Protein AF-A0A9W8WTH0-F1 (afdb_monomer)

Nearest PDB structures (foldseek):
  6u9i-assembly1_B  TM=8.600E-01  e=2.850E-11  Penicillium brevicompactum
  6u9i-assembly1_A  TM=8.493E-01  e=1.899E-11  Penicillium brevicompactum
  5wqf-assembly2_B  TM=8.619E-01  e=4.110E-10  Aspergillus terreus NIH2624
  5x9j-assembly1_A  TM=8.364E-01  e=2.738E-10  Penicillium brasilianum
  5wqf-assembly3_F  TM=8.300E-01  e=3.453E-10  Aspergillus terreus NIH2624

pLDDT: mean 79.83, std 20.54, ran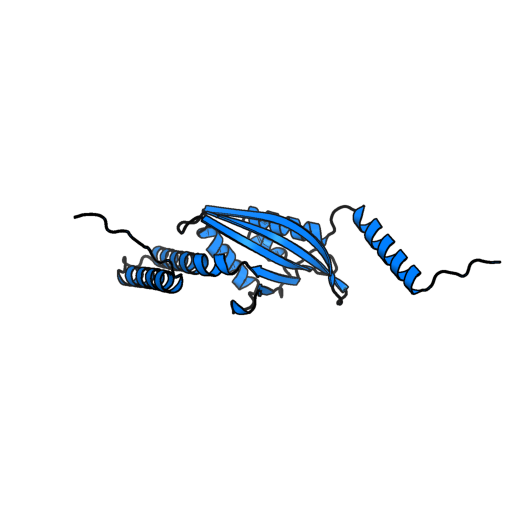ge [33.53, 98.38]

Solvent-accessible surface area (backbone atoms only — not comparable to full-atom values): 11818 Å² total; per-residue (Å²): 136,81,83,78,80,79,54,72,68,56,54,52,50,50,52,51,52,50,56,56,56,55,58,73,73,51,77,78,52,58,47,50,52,42,51,54,49,43,52,50,22,55,48,68,67,37,61,67,59,50,54,70,38,36,42,91,84,21,41,41,35,56,31,58,70,89,71,68,58,72,72,31,45,55,69,56,45,51,54,50,51,56,55,48,62,74,51,41,81,39,56,42,68,45,78,82,46,76,48,81,48,61,49,96,87,70,43,48,32,38,41,34,37,35,41,40,40,30,37,37,95,86,44,81,43,70,45,45,37,40,37,41,40,28,37,43,98,82,21,71,32,32,48,38,36,38,34,38,49,49,57,72,50,48,66,68,46,48,62,53,50,50,52,52,52,53,53,53,53,50,62,74,70,70,61,76,92,53,69,66,57,59,49,54,52,50,51,52,52,50,51,52,56,69,70,65,69,74,77,80,80,75,84,83,77,89,135

Secondary structure (DSSP, 8-state):
-PPPPPPHHHHHHHHHHHHHHHHTTS---HHHHHHHHHHHHHHTT-HHHHHHTEEEEEEEEEESGGG-PPPB-HHHHHHHHHHHHTT-SEEEEEEEEEEEEE-TTS-EEEEEEEEEEEEETTEEEEEEEEEEEEE-TTSSSEEEEEEEE-HHHHHHHHHHHHHHHHHHHHHHTT----HHHHHHHHHHHHHHHHHS-----------

Radius of gyration: 23.84 Å; Cα contacts (8 Å, |Δi|>4): 262; chains: 1; bounding box: 55×47×87 Å

Sequence (207 aa):
MFPEPPELSERLAATRRVAASVRAKSGPSKERRTADKLVAAYNAMDIDTIIAMRTPDCERVFLPSSLKYPPQSNDYFRQNLTAISQIFTSFKIVVDEVIEGFASDGYARIIMYVSAFGESPVGEYRNQYVWKIGFTDDGQLIREWSEFVDVGIAQEFYPKLKGEMVRRAAAKEGGPHDQSIEAQVKEAEEHVKATSGVKTSSRSSIS

Organism: NCBI:txid749621

Structure (mmCIF, N/CA/C/O backbone):
data_AF-A0A9W8WTH0-F1
#
_entry.id   AF-A0A9W8WTH0-F1
#
loop_
_atom_site.group_PDB
_atom_site.id
_atom_site.type_symbol
_atom_site.label_atom_id
_atom_site.label_alt_id
_atom_site.label_comp_id
_atom_site.label_asym_id
_atom_site.label_entity_id
_atom_site.label_seq_id
_atom_site.pdbx_PDB_ins_code
_atom_site.Cartn_x
_atom_site.Cartn_y
_atom_site.Cartn_z
_atom_site.occupancy
_atom_site.B_iso_or_equiv
_atom_site.auth_seq_id
_atom_site.auth_comp_id
_atom_site.auth_asym_id
_atom_site.auth_atom_id
_atom_site.pdbx_PDB_model_num
ATOM 1 N N . MET A 1 1 ? 19.807 22.319 -53.148 1.00 51.00 1 MET A N 1
ATOM 2 C CA . MET A 1 1 ? 19.792 22.758 -51.739 1.00 51.00 1 MET A CA 1
ATOM 3 C C . MET A 1 1 ? 19.246 21.589 -50.939 1.00 51.00 1 MET A C 1
ATOM 5 O O . MET A 1 1 ? 18.063 21.303 -51.052 1.00 51.00 1 MET A O 1
ATOM 9 N N . PHE A 1 2 ? 20.117 20.805 -50.302 1.00 43.72 2 PHE A N 1
ATOM 10 C CA . PHE A 1 2 ? 19.681 19.677 -49.474 1.00 43.72 2 PHE A CA 1
ATOM 11 C C . PHE A 1 2 ? 19.257 20.225 -48.107 1.00 43.72 2 PHE A C 1
ATOM 13 O O . PHE A 1 2 ? 19.971 21.084 -47.590 1.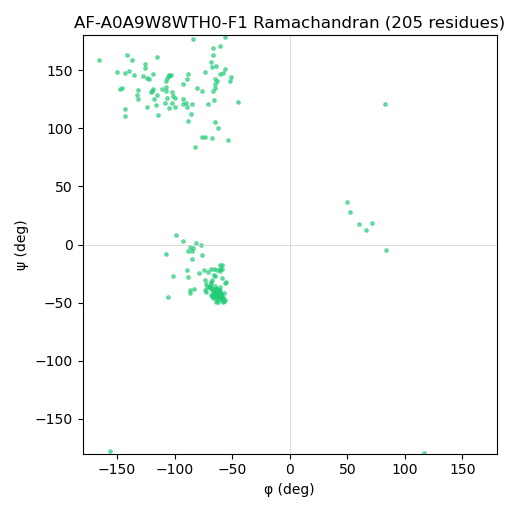00 43.72 2 PHE A O 1
ATOM 20 N N . PRO A 1 3 ? 18.113 19.802 -47.543 1.00 61.44 3 PRO A N 1
ATOM 21 C CA . PRO A 1 3 ? 17.727 20.233 -46.207 1.00 61.44 3 PRO A CA 1
ATOM 22 C C . PRO A 1 3 ? 18.740 19.697 -45.193 1.00 61.44 3 PRO A C 1
ATOM 24 O O . PRO A 1 3 ? 19.135 18.530 -45.267 1.00 61.44 3 PRO A O 1
ATOM 27 N N . GLU A 1 4 ? 19.174 20.554 -44.271 1.00 55.62 4 GLU A N 1
ATOM 28 C CA . GLU A 1 4 ? 20.041 20.124 -43.178 1.00 55.62 4 GLU A CA 1
ATOM 29 C C . GLU A 1 4 ? 19.315 19.102 -42.292 1.00 55.62 4 GLU A C 1
ATOM 31 O O . GLU A 1 4 ? 18.107 19.228 -42.056 1.00 55.62 4 GLU A O 1
ATOM 36 N N . PRO A 1 5 ? 20.017 18.058 -41.820 1.00 59.72 5 PRO A N 1
ATOM 37 C CA . PRO A 1 5 ? 19.421 17.091 -40.919 1.00 59.72 5 PRO A CA 1
ATOM 38 C C . PRO A 1 5 ? 19.055 17.766 -39.585 1.00 59.72 5 PRO A C 1
ATOM 40 O O . PRO A 1 5 ? 19.814 18.602 -39.100 1.00 59.72 5 PRO A O 1
ATOM 43 N N . PRO A 1 6 ? 17.923 17.385 -38.966 1.00 65.81 6 PRO A N 1
ATOM 44 C CA . PRO A 1 6 ? 17.482 17.977 -37.708 1.00 65.81 6 PRO A CA 1
ATOM 45 C C . PRO A 1 6 ? 18.508 17.757 -36.593 1.00 65.81 6 PRO A C 1
ATOM 47 O O . PRO A 1 6 ? 19.175 16.714 -36.537 1.00 65.81 6 PRO A O 1
ATOM 50 N N . GLU A 1 7 ? 18.595 18.735 -35.690 1.00 77.31 7 GLU A N 1
ATOM 51 C CA . GLU A 1 7 ? 19.513 18.711 -34.556 1.00 77.31 7 GLU A CA 1
ATOM 52 C C . GLU A 1 7 ? 19.308 17.463 -33.681 1.00 77.31 7 GLU A C 1
ATOM 54 O O . GLU A 1 7 ? 18.209 16.916 -33.537 1.00 77.31 7 GLU A O 1
ATOM 59 N N . LEU A 1 8 ? 20.387 17.016 -33.032 1.00 61.44 8 LEU A N 1
ATOM 60 C CA . LEU A 1 8 ? 20.378 15.841 -32.155 1.00 61.44 8 LEU A CA 1
ATOM 61 C C . LEU A 1 8 ? 19.323 15.955 -31.031 1.00 61.44 8 LEU A C 1
ATOM 63 O O . LEU A 1 8 ? 18.729 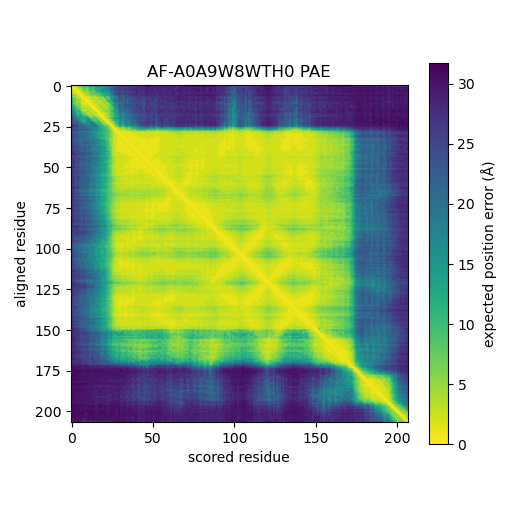14.953 -30.630 1.00 61.44 8 LEU A O 1
ATOM 67 N N . SER A 1 9 ? 19.068 17.180 -30.562 1.00 60.91 9 SER A N 1
ATOM 68 C CA . SER A 1 9 ? 18.065 17.537 -29.552 1.00 60.91 9 SER A CA 1
ATOM 69 C C . SER A 1 9 ? 16.637 17.211 -30.019 1.00 60.91 9 SER A C 1
ATOM 71 O O . SER A 1 9 ? 15.864 16.578 -29.293 1.00 60.91 9 SER A O 1
ATOM 73 N N . GLU A 1 10 ? 16.311 17.545 -31.266 1.00 68.75 10 GLU A N 1
ATOM 74 C CA . GLU A 1 10 ? 15.019 17.276 -31.893 1.00 68.75 10 GLU A CA 1
ATOM 75 C C . GLU A 1 10 ? 14.842 15.791 -32.205 1.00 68.75 10 GLU A C 1
ATOM 77 O O . GLU A 1 10 ? 13.760 15.238 -31.997 1.00 68.75 10 GLU A O 1
ATOM 82 N N . ARG A 1 11 ? 15.918 15.106 -32.615 1.00 62.84 11 ARG A N 1
ATOM 83 C CA . ARG A 1 11 ? 15.914 13.647 -32.821 1.00 62.84 11 ARG A CA 1
ATOM 84 C C . ARG A 1 11 ? 15.648 12.899 -31.517 1.00 62.84 11 ARG A C 1
ATOM 86 O O . ARG A 1 11 ? 14.833 11.975 -31.499 1.00 62.84 11 ARG A O 1
ATOM 93 N N . LEU A 1 12 ? 16.263 13.313 -30.409 1.00 57.66 12 LEU A N 1
ATOM 94 C CA . LEU A 1 12 ? 16.001 12.747 -29.081 1.00 57.66 12 LEU A CA 1
ATOM 95 C C . LEU A 1 12 ? 14.574 13.043 -28.597 1.00 57.66 12 LEU A C 1
ATOM 97 O O . LEU A 1 12 ? 13.907 12.148 -28.073 1.00 57.66 12 LEU A O 1
ATOM 101 N N . ALA A 1 13 ? 14.074 14.263 -28.807 1.00 58.75 13 ALA A N 1
ATOM 102 C CA . ALA A 1 13 ? 12.706 14.637 -28.449 1.00 58.75 13 ALA A CA 1
ATOM 103 C C . ALA A 1 13 ? 11.656 13.865 -29.268 1.00 58.75 13 ALA A C 1
ATOM 105 O O . ALA A 1 13 ? 10.681 13.362 -28.706 1.00 58.75 13 ALA A O 1
ATOM 106 N N . ALA A 1 14 ? 11.873 13.706 -30.575 1.00 54.56 14 ALA A N 1
ATOM 107 C CA . ALA A 1 14 ? 11.020 12.910 -31.454 1.00 54.56 14 ALA A CA 1
ATOM 108 C C . ALA A 1 14 ? 11.041 11.425 -31.064 1.00 54.56 14 ALA A C 1
ATOM 110 O O . ALA A 1 14 ? 9.986 10.800 -30.972 1.00 54.56 14 ALA A O 1
ATOM 111 N N . THR A 1 15 ? 12.215 10.881 -30.731 1.00 55.28 15 THR A N 1
ATOM 112 C CA . THR A 1 15 ? 12.357 9.487 -30.281 1.00 55.28 15 THR A CA 1
ATOM 113 C C . THR A 1 15 ? 11.623 9.250 -28.957 1.00 55.28 15 THR A C 1
ATOM 115 O O . THR A 1 15 ? 10.916 8.254 -28.810 1.00 55.28 15 THR A O 1
ATOM 118 N N . ARG A 1 16 ? 11.689 10.205 -28.016 1.00 55.94 16 ARG A N 1
ATOM 119 C CA . ARG A 1 16 ? 10.913 10.177 -26.762 1.00 55.94 16 ARG A CA 1
ATOM 120 C C . ARG A 1 16 ? 9.403 10.269 -26.995 1.00 55.94 16 ARG A C 1
ATOM 122 O O . ARG A 1 16 ? 8.654 9.542 -26.349 1.00 55.94 16 ARG A O 1
ATOM 129 N N . ARG A 1 17 ? 8.944 11.110 -27.932 1.00 52.53 17 ARG A N 1
ATOM 130 C CA . ARG A 1 17 ? 7.516 11.224 -28.292 1.00 52.53 17 ARG A CA 1
ATOM 131 C C . ARG A 1 17 ? 6.979 9.952 -28.948 1.00 52.53 17 ARG A C 1
ATOM 133 O O . ARG A 1 17 ? 5.875 9.529 -28.622 1.00 52.53 17 ARG A O 1
ATOM 140 N N . VAL A 1 18 ? 7.760 9.315 -29.820 1.00 52.97 18 VAL A N 1
ATOM 141 C CA . VAL A 1 18 ? 7.376 8.045 -30.455 1.00 52.97 18 VAL A CA 1
ATOM 142 C C . VAL A 1 18 ? 7.355 6.907 -29.430 1.00 52.97 18 VAL A C 1
ATOM 144 O O . VAL A 1 18 ? 6.376 6.168 -29.382 1.00 52.97 18 VAL A O 1
ATOM 147 N N . ALA A 1 19 ? 8.349 6.808 -28.541 1.00 50.75 19 ALA A N 1
ATOM 148 C CA . ALA A 1 19 ? 8.359 5.810 -27.467 1.00 50.75 19 ALA A CA 1
ATOM 149 C C . ALA A 1 19 ? 7.178 5.981 -26.488 1.00 50.75 19 ALA A C 1
ATOM 151 O O . ALA A 1 19 ? 6.542 4.997 -26.111 1.00 50.75 19 ALA A O 1
ATOM 152 N N . ALA A 1 20 ? 6.830 7.223 -26.135 1.00 48.72 20 ALA A N 1
ATOM 153 C CA . ALA A 1 20 ? 5.656 7.522 -25.313 1.00 48.72 20 ALA A CA 1
ATOM 154 C C . ALA A 1 20 ? 4.332 7.181 -26.029 1.00 48.72 20 ALA A C 1
ATOM 156 O O . ALA A 1 20 ? 3.420 6.634 -25.413 1.00 48.72 20 ALA A O 1
ATOM 157 N N . SER A 1 21 ? 4.237 7.441 -27.339 1.00 42.44 21 SER A N 1
ATOM 158 C CA . SER A 1 21 ? 3.042 7.159 -28.148 1.00 42.44 21 SER A CA 1
ATOM 159 C C . SER A 1 21 ? 2.827 5.663 -28.423 1.00 42.44 21 SER A C 1
ATOM 161 O O . SER A 1 21 ? 1.685 5.205 -28.443 1.00 42.44 21 SER A O 1
ATOM 163 N N . VAL A 1 22 ? 3.897 4.875 -28.575 1.00 49.75 22 VAL A N 1
ATOM 164 C CA . VAL A 1 22 ? 3.809 3.410 -28.724 1.00 49.75 22 VAL A CA 1
ATOM 165 C C . VAL A 1 22 ? 3.374 2.746 -27.412 1.00 49.75 22 VAL A C 1
ATOM 167 O O . VAL A 1 22 ? 2.563 1.821 -27.441 1.00 49.75 22 VAL A O 1
ATOM 170 N N . ARG A 1 23 ? 3.818 3.263 -26.255 1.00 51.06 23 ARG A N 1
ATOM 171 C CA . ARG A 1 23 ? 3.418 2.760 -24.926 1.00 51.06 23 ARG A CA 1
ATOM 172 C C . ARG A 1 23 ? 1.924 2.953 -24.635 1.00 51.06 23 ARG A C 1
ATOM 174 O O . ARG A 1 23 ? 1.339 2.150 -23.922 1.00 51.06 23 ARG A O 1
ATOM 181 N N . ALA A 1 24 ? 1.296 3.963 -25.240 1.00 49.69 24 ALA A N 1
ATOM 182 C CA . ALA A 1 24 ? -0.134 4.243 -25.097 1.00 49.69 24 ALA A CA 1
ATOM 183 C C . ALA A 1 24 ? -1.058 3.290 -25.893 1.00 49.69 24 ALA A C 1
ATOM 185 O O . ALA A 1 24 ? -2.272 3.346 -25.719 1.00 49.69 24 ALA A O 1
ATOM 186 N N . LYS A 1 25 ? -0.519 2.426 -26.773 1.00 50.12 25 LYS A N 1
ATOM 187 C CA . LYS A 1 25 ? -1.303 1.465 -27.584 1.00 50.12 25 LYS A CA 1
ATOM 188 C C . LYS A 1 25 ? -1.181 0.002 -27.142 1.00 50.12 25 LYS A C 1
ATOM 190 O O . LYS A 1 25 ? -1.910 -0.844 -27.654 1.00 50.12 25 LYS A O 1
ATOM 195 N N . SER A 1 26 ? -0.283 -0.314 -26.216 1.00 62.94 26 SER A N 1
ATOM 196 C CA . SER A 1 26 ? -0.226 -1.617 -25.549 1.00 62.94 26 SER A CA 1
ATOM 197 C C . SER A 1 26 ? -1.126 -1.607 -24.312 1.00 62.94 26 SER A C 1
ATOM 199 O O . SER A 1 26 ? -1.252 -0.571 -23.667 1.00 62.94 26 SER A O 1
ATOM 201 N N . GLY A 1 27 ? -1.743 -2.744 -23.972 1.00 71.88 27 GLY A N 1
ATOM 202 C CA . GLY A 1 27 ? -2.466 -2.903 -22.703 1.00 71.88 27 GLY A CA 1
ATOM 203 C C . GLY A 1 27 ? -1.588 -2.600 -21.473 1.00 71.88 27 GLY A C 1
ATOM 204 O O . GLY A 1 27 ? -0.398 -2.313 -21.627 1.00 71.88 27 GLY A O 1
ATOM 205 N N . PRO A 1 28 ? -2.143 -2.682 -20.250 1.00 84.25 28 PRO A N 1
ATOM 206 C CA . PRO A 1 28 ? -1.422 -2.313 -19.030 1.00 84.25 28 PRO A CA 1
ATOM 207 C C . PRO A 1 28 ? -0.053 -3.001 -18.944 1.00 84.25 28 PRO A C 1
ATOM 209 O O . PRO A 1 28 ? 0.103 -4.154 -19.365 1.00 84.25 28 PRO A O 1
ATOM 212 N N . SER A 1 29 ? 0.949 -2.304 -18.404 1.00 93.75 29 SER A N 1
ATOM 213 C CA . SER A 1 29 ? 2.280 -2.875 -18.167 1.00 93.75 29 SER A CA 1
ATOM 214 C C . SER A 1 29 ? 2.228 -4.075 -17.203 1.00 93.75 29 SER A C 1
ATOM 216 O O . SER A 1 29 ? 1.184 -4.397 -16.625 1.00 93.75 29 SER A O 1
ATOM 218 N N . LYS A 1 30 ? 3.344 -4.799 -17.044 1.00 95.50 30 LYS A N 1
ATOM 219 C CA . LYS A 1 30 ? 3.406 -5.908 -16.071 1.00 95.50 30 LYS A CA 1
ATOM 220 C C . LYS A 1 30 ? 3.233 -5.371 -14.652 1.00 95.50 30 LYS A C 1
ATOM 222 O O . LYS A 1 30 ? 2.442 -5.908 -13.887 1.00 95.50 30 LYS A O 1
ATOM 227 N N . GLU A 1 31 ? 3.897 -4.263 -14.374 1.00 97.00 31 GLU A N 1
ATOM 228 C CA . GLU A 1 31 ? 3.851 -3.498 -13.138 1.00 97.00 31 GLU A CA 1
ATOM 229 C C . GLU A 1 31 ? 2.432 -3.022 -12.849 1.00 97.00 31 GLU A C 1
ATOM 231 O O . GLU A 1 31 ? 1.947 -3.163 -11.729 1.00 97.00 31 GLU A O 1
ATOM 236 N N . ARG A 1 32 ? 1.724 -2.537 -13.878 1.00 96.81 32 ARG A N 1
ATOM 237 C CA . ARG A 1 32 ? 0.327 -2.131 -13.740 1.00 96.81 32 ARG A CA 1
ATOM 238 C C . ARG A 1 32 ? -0.570 -3.299 -13.355 1.00 96.81 32 ARG A C 1
ATOM 240 O O . ARG A 1 32 ? -1.378 -3.154 -12.449 1.00 96.81 32 ARG A O 1
ATOM 247 N N . ARG A 1 33 ? -0.387 -4.475 -13.965 1.00 97.12 33 ARG A N 1
ATOM 248 C CA . ARG A 1 33 ? -1.127 -5.683 -13.560 1.00 97.12 33 ARG A CA 1
ATOM 249 C C . ARG A 1 33 ? -0.836 -6.080 -12.112 1.00 97.12 33 ARG A C 1
ATOM 251 O O . ARG A 1 33 ? -1.757 -6.476 -11.403 1.00 97.12 33 ARG A O 1
ATOM 258 N N . THR A 1 34 ? 0.413 -5.962 -11.666 1.00 97.88 34 THR A N 1
ATOM 259 C CA . THR A 1 34 ? 0.800 -6.222 -10.270 1.00 97.88 34 THR A CA 1
ATOM 260 C C . THR A 1 34 ? 0.157 -5.210 -9.316 1.00 97.88 34 THR A C 1
ATOM 262 O O . THR A 1 34 ? -0.388 -5.603 -8.287 1.00 97.88 34 THR A O 1
ATOM 265 N N . ALA A 1 35 ? 0.134 -3.924 -9.675 1.00 97.69 35 ALA A N 1
ATOM 266 C CA . ALA A 1 35 ? -0.531 -2.878 -8.897 1.00 97.69 35 ALA A CA 1
ATOM 267 C C . ALA A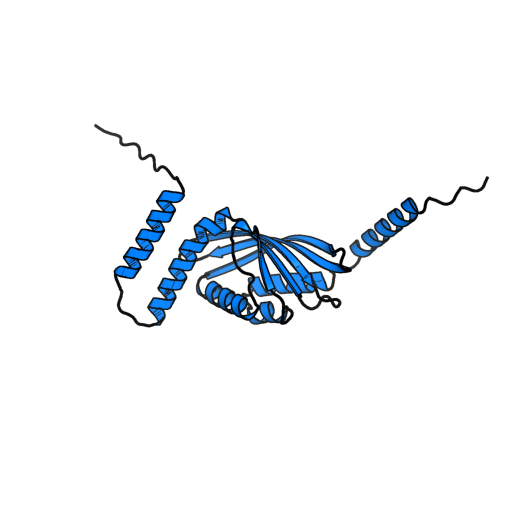 1 35 ? -2.057 -3.078 -8.824 1.00 97.69 35 ALA A C 1
ATOM 269 O O . ALA A 1 35 ? -2.638 -2.997 -7.744 1.00 97.69 35 ALA A O 1
ATOM 270 N N . ASP A 1 36 ? -2.707 -3.416 -9.939 1.00 97.69 36 ASP A N 1
ATOM 271 C CA . ASP A 1 36 ? -4.147 -3.697 -9.966 1.00 97.69 36 ASP A CA 1
ATOM 272 C C . ASP A 1 36 ? -4.479 -4.939 -9.111 1.00 97.69 36 ASP A C 1
ATOM 274 O O . ASP A 1 36 ? -5.470 -4.953 -8.376 1.00 97.69 36 ASP A O 1
ATOM 278 N N . LYS A 1 37 ? -3.612 -5.965 -9.134 1.00 98.00 37 LYS A N 1
ATOM 279 C CA . LYS A 1 37 ? -3.731 -7.148 -8.267 1.00 98.00 37 LYS A CA 1
ATOM 280 C C . LYS A 1 37 ? -3.577 -6.790 -6.785 1.00 98.00 37 LYS A C 1
ATOM 282 O O . LYS A 1 37 ? -4.320 -7.325 -5.965 1.00 98.00 37 LYS A O 1
ATOM 287 N N . LEU A 1 38 ? -2.673 -5.870 -6.439 1.00 97.81 38 LEU A N 1
ATOM 288 C CA . LEU A 1 38 ? -2.541 -5.340 -5.078 1.00 97.81 38 LEU A CA 1
ATOM 289 C C . LEU A 1 38 ? -3.834 -4.678 -4.600 1.00 97.81 38 LEU A C 1
ATOM 291 O O . LEU A 1 38 ? -4.308 -4.983 -3.508 1.00 97.81 38 LEU A O 1
ATOM 295 N N . VAL A 1 39 ? -4.434 -3.820 -5.422 1.00 97.94 39 VAL A N 1
ATOM 296 C CA . VAL A 1 39 ? -5.698 -3.145 -5.090 1.00 97.94 39 VAL A CA 1
ATOM 297 C C . VAL A 1 39 ? -6.832 -4.156 -4.916 1.00 97.94 39 VAL A C 1
ATOM 299 O O . VAL A 1 39 ? -7.612 -4.055 -3.968 1.00 97.94 39 VAL A O 1
ATOM 302 N N . ALA A 1 40 ? -6.912 -5.161 -5.792 1.00 98.12 40 ALA A N 1
ATOM 303 C CA . ALA A 1 40 ? -7.887 -6.239 -5.663 1.00 98.12 40 ALA A CA 1
ATOM 304 C C . ALA A 1 40 ? -7.697 -7.033 -4.359 1.00 98.12 40 ALA A C 1
ATOM 306 O O . ALA A 1 40 ? -8.677 -7.305 -3.667 1.00 98.12 40 ALA A O 1
ATOM 307 N N . ALA A 1 41 ? -6.451 -7.345 -3.991 1.00 97.56 41 ALA A N 1
ATOM 308 C CA . ALA A 1 41 ? -6.136 -8.052 -2.753 1.00 97.56 41 ALA A CA 1
ATOM 309 C C . ALA A 1 41 ? -6.524 -7.237 -1.509 1.00 97.56 41 ALA A C 1
ATOM 311 O O . ALA A 1 41 ? -7.130 -7.783 -0.592 1.00 97.56 41 ALA A O 1
ATOM 312 N N . TYR A 1 42 ? -6.282 -5.923 -1.502 1.00 95.94 42 TYR A N 1
ATOM 313 C CA . TYR A 1 42 ? -6.775 -5.037 -0.441 1.00 95.94 42 TYR A CA 1
ATOM 314 C C . TYR A 1 42 ? -8.296 -5.032 -0.324 1.00 95.94 42 TYR A C 1
ATOM 316 O O . TYR A 1 42 ? -8.823 -5.144 0.777 1.00 95.94 42 TYR A O 1
ATOM 324 N N . ASN A 1 43 ? -9.004 -4.932 -1.448 1.00 96.56 43 ASN A N 1
ATOM 325 C CA . ASN A 1 43 ? -10.467 -4.939 -1.460 1.00 96.56 43 ASN A CA 1
ATOM 326 C C . ASN A 1 43 ? -11.067 -6.276 -1.004 1.00 96.56 43 ASN A C 1
ATOM 328 O O . ASN A 1 43 ? -12.187 -6.304 -0.503 1.00 96.56 43 ASN A O 1
ATOM 332 N N . ALA A 1 44 ? -10.329 -7.374 -1.163 1.00 95.88 44 ALA A N 1
ATOM 333 C CA . ALA A 1 44 ? -10.691 -8.688 -0.642 1.00 95.88 44 ALA A CA 1
ATOM 334 C C . ALA A 1 44 ? -10.182 -8.937 0.791 1.00 95.88 44 ALA A C 1
ATOM 336 O O . ALA A 1 44 ? -10.488 -9.978 1.367 1.00 95.88 44 ALA A O 1
ATOM 337 N N . MET A 1 45 ? -9.389 -8.015 1.353 1.00 93.94 45 MET A N 1
ATOM 338 C CA . MET A 1 45 ? -8.603 -8.218 2.575 1.00 93.94 45 MET A CA 1
ATOM 339 C C . MET A 1 45 ? -7.763 -9.512 2.546 1.00 93.94 45 MET A C 1
ATOM 341 O O . MET A 1 45 ? -7.571 -10.172 3.567 1.00 93.94 45 MET A O 1
ATOM 345 N N . ASP A 1 46 ? -7.228 -9.862 1.372 1.00 96.75 46 ASP A N 1
ATOM 346 C CA . ASP A 1 46 ? -6.336 -11.005 1.160 1.00 96.75 46 ASP A CA 1
ATOM 347 C C . ASP A 1 46 ? -4.894 -10.634 1.542 1.00 96.75 46 ASP A C 1
ATOM 349 O O . ASP A 1 46 ? -4.066 -10.228 0.718 1.00 96.75 46 ASP A O 1
ATOM 353 N N . ILE A 1 47 ? -4.613 -10.744 2.841 1.00 97.00 47 ILE A N 1
ATOM 354 C CA . ILE A 1 47 ? -3.325 -10.384 3.446 1.00 97.00 47 ILE A CA 1
ATOM 355 C C . ILE A 1 47 ? -2.182 -11.223 2.864 1.00 97.00 47 ILE A C 1
ATOM 357 O O . ILE A 1 47 ? -1.084 -10.704 2.659 1.00 97.00 47 ILE A O 1
ATOM 361 N N . ASP A 1 48 ? -2.421 -12.501 2.569 1.00 97.75 48 ASP A N 1
ATOM 362 C CA . ASP A 1 48 ? -1.389 -13.380 2.026 1.00 97.75 48 ASP A CA 1
ATOM 363 C C . ASP A 1 48 ? -0.966 -12.950 0.630 1.00 97.75 48 ASP A C 1
ATOM 365 O O . ASP A 1 48 ? 0.235 -12.830 0.373 1.00 97.75 48 ASP A O 1
ATOM 369 N N . THR A 1 49 ? -1.925 -12.617 -0.235 1.00 97.81 49 THR A N 1
ATOM 370 C CA . THR A 1 49 ? -1.611 -12.072 -1.555 1.00 97.81 49 THR A CA 1
ATOM 371 C C . THR A 1 49 ? -0.880 -10.733 -1.446 1.00 97.81 49 THR A C 1
ATOM 373 O O . THR A 1 49 ? 0.122 -10.551 -2.139 1.00 97.81 49 THR A O 1
ATOM 376 N N . ILE A 1 50 ? -1.315 -9.816 -0.567 1.00 97.75 50 ILE A N 1
ATOM 377 C CA . ILE A 1 50 ? -0.653 -8.510 -0.371 1.00 97.75 50 ILE A CA 1
ATOM 378 C C . ILE A 1 50 ? 0.828 -8.692 -0.018 1.00 97.75 50 ILE A C 1
ATOM 380 O O . ILE A 1 50 ? 1.686 -8.039 -0.612 1.00 97.75 50 ILE A O 1
ATOM 384 N N . ILE A 1 51 ? 1.135 -9.583 0.927 1.00 97.81 51 ILE A N 1
ATOM 385 C CA . ILE A 1 51 ? 2.511 -9.815 1.379 1.00 97.81 51 ILE A CA 1
ATOM 386 C C . ILE A 1 51 ? 3.326 -10.585 0.332 1.00 97.81 51 ILE A C 1
ATOM 388 O O . ILE A 1 51 ? 4.482 -10.241 0.099 1.00 97.81 51 ILE A O 1
ATOM 392 N N . ALA A 1 52 ? 2.740 -11.578 -0.343 1.00 97.81 52 ALA A N 1
ATOM 393 C CA . ALA A 1 52 ? 3.435 -12.394 -1.344 1.00 97.81 52 ALA A CA 1
ATOM 394 C C . ALA A 1 52 ? 3.871 -11.609 -2.595 1.00 97.81 52 ALA A C 1
ATOM 396 O O . ALA A 1 52 ? 4.775 -12.040 -3.306 1.00 97.81 52 ALA A O 1
ATOM 397 N N . MET A 1 53 ? 3.247 -10.462 -2.874 1.00 97.75 53 MET A N 1
ATOM 398 C CA . MET A 1 53 ? 3.633 -9.585 -3.987 1.00 97.75 53 MET A CA 1
ATOM 399 C C . MET A 1 53 ? 4.818 -8.673 -3.665 1.00 97.75 53 MET A C 1
ATOM 401 O O . MET A 1 53 ? 5.200 -7.866 -4.508 1.00 97.75 53 MET A O 1
ATOM 405 N N . ARG A 1 54 ? 5.399 -8.761 -2.468 1.00 98.19 54 ARG A N 1
ATOM 406 C CA . ARG A 1 54 ? 6.524 -7.928 -2.040 1.00 98.19 54 ARG A CA 1
ATOM 407 C C . ARG A 1 54 ? 7.815 -8.737 -2.052 1.00 98.19 54 ARG A C 1
ATOM 409 O O . ARG A 1 54 ? 7.809 -9.930 -1.756 1.00 98.19 54 ARG A O 1
ATOM 416 N N . THR A 1 55 ? 8.936 -8.096 -2.370 1.00 98.31 55 THR A N 1
ATOM 417 C CA . THR A 1 55 ? 10.248 -8.716 -2.154 1.00 98.31 55 THR A CA 1
ATOM 418 C C . THR A 1 55 ? 10.474 -8.938 -0.652 1.00 98.31 55 THR A C 1
ATOM 420 O O . THR A 1 55 ? 9.888 -8.217 0.167 1.00 98.31 55 THR A O 1
ATOM 423 N N . PRO A 1 56 ? 11.305 -9.921 -0.250 1.00 97.50 56 PRO A N 1
ATOM 424 C CA . PRO A 1 56 ? 11.532 -10.224 1.166 1.00 97.50 56 PRO A CA 1
ATOM 425 C C . PRO A 1 56 ? 12.023 -9.024 1.987 1.00 97.50 56 PRO A C 1
ATOM 427 O O . PRO A 1 56 ? 11.660 -8.889 3.153 1.00 97.50 56 PRO A O 1
ATOM 430 N N . ASP A 1 57 ? 12.801 -8.148 1.356 1.00 96.12 57 ASP A N 1
ATOM 431 C CA . ASP A 1 57 ? 13.405 -6.932 1.903 1.00 96.12 57 ASP A CA 1
ATOM 432 C C . ASP A 1 57 ? 12.559 -5.663 1.689 1.00 96.12 57 ASP A C 1
ATOM 434 O O . ASP A 1 57 ? 12.989 -4.570 2.049 1.00 96.12 57 ASP A O 1
ATOM 438 N N . CYS A 1 58 ? 11.360 -5.777 1.110 1.00 97.25 58 CYS A N 1
ATOM 439 C CA . CYS A 1 58 ? 10.513 -4.618 0.860 1.00 97.25 58 CYS A CA 1
ATOM 440 C C . CYS A 1 58 ? 10.046 -3.978 2.174 1.00 97.25 58 CYS A C 1
ATOM 442 O O . CYS A 1 58 ? 9.354 -4.596 2.990 1.00 97.25 58 CYS A O 1
ATOM 444 N N . GLU A 1 59 ? 10.322 -2.686 2.317 1.00 95.12 59 GLU A N 1
ATOM 445 C CA . GLU A 1 59 ? 9.801 -1.864 3.405 1.00 95.12 59 GLU A CA 1
ATOM 446 C C . GLU A 1 59 ? 8.652 -0.974 2.928 1.00 95.12 59 GLU A C 1
ATOM 448 O O . GLU A 1 59 ? 8.614 -0.519 1.781 1.00 95.12 59 GLU A O 1
ATOM 453 N N . ARG A 1 60 ? 7.681 -0.752 3.820 1.00 95.88 60 ARG A N 1
ATOM 454 C CA . ARG A 1 60 ? 6.585 0.202 3.626 1.00 95.88 60 ARG A CA 1
ATOM 455 C C . ARG A 1 60 ? 6.895 1.453 4.434 1.00 95.88 60 ARG A C 1
ATOM 457 O O . ARG A 1 60 ? 7.049 1.378 5.652 1.00 95.88 60 ARG A O 1
ATOM 464 N N . VAL A 1 61 ? 6.974 2.597 3.764 1.00 96.69 61 VAL A N 1
ATOM 465 C CA . VAL A 1 61 ? 7.357 3.877 4.374 1.00 96.69 61 VAL A CA 1
ATOM 466 C C . VAL A 1 61 ? 6.190 4.853 4.328 1.00 96.69 61 VAL A C 1
ATOM 468 O O . VAL A 1 61 ? 5.624 5.104 3.268 1.00 96.69 61 VAL A O 1
ATOM 471 N N . PHE A 1 62 ? 5.856 5.453 5.466 1.00 94.00 62 PHE A N 1
ATOM 472 C CA . PHE A 1 62 ? 4.823 6.480 5.539 1.00 94.00 62 PHE A CA 1
ATOM 473 C C . PHE A 1 62 ? 5.402 7.884 5.403 1.00 94.00 62 PHE A C 1
ATOM 475 O O . PHE A 1 62 ? 6.423 8.226 6.000 1.00 94.00 62 PHE A O 1
ATOM 482 N N . LEU A 1 63 ? 4.700 8.708 4.638 1.00 95.25 63 LEU A N 1
ATOM 483 C CA . LEU A 1 63 ? 4.954 10.120 4.421 1.00 95.25 63 LEU A CA 1
ATOM 484 C C . LEU A 1 63 ? 3.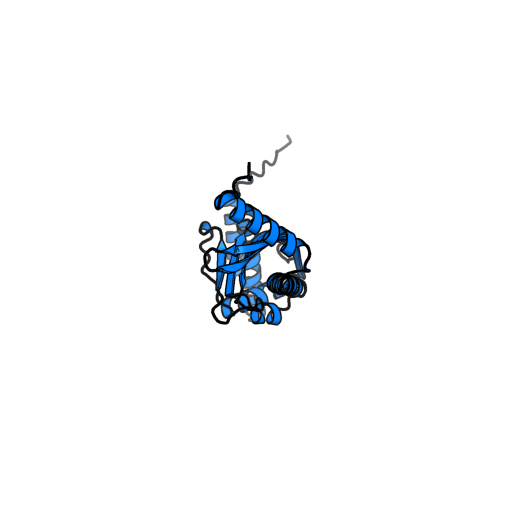680 10.923 4.747 1.00 95.25 63 LEU A C 1
ATOM 486 O O . LEU A 1 63 ? 2.578 10.382 4.650 1.00 95.25 63 LEU A O 1
ATOM 490 N N . PRO A 1 64 ? 3.802 12.213 5.104 1.00 94.62 64 PRO A N 1
ATOM 491 C CA . PRO A 1 64 ? 5.043 12.969 5.288 1.00 94.62 64 PRO A CA 1
ATOM 492 C C . PRO A 1 64 ? 5.857 12.502 6.507 1.00 94.62 64 PRO A C 1
ATOM 494 O O . PRO A 1 64 ? 5.319 11.948 7.462 1.00 94.62 64 PRO A O 1
ATOM 497 N N . SER A 1 65 ? 7.170 12.765 6.498 1.00 90.62 65 SER A N 1
ATOM 498 C CA . SER A 1 65 ? 8.093 12.369 7.581 1.00 90.62 65 SER A CA 1
ATOM 499 C C . SER A 1 65 ? 7.743 12.975 8.947 1.00 90.62 65 SER A C 1
ATOM 501 O O . SER A 1 65 ? 8.166 12.459 9.981 1.00 90.62 65 SER A O 1
ATOM 503 N N . SER A 1 66 ? 6.925 14.031 8.972 1.00 88.50 66 SER A N 1
ATOM 504 C CA . SER A 1 66 ? 6.363 14.614 10.193 1.00 88.50 66 SER A CA 1
ATOM 505 C C . SER A 1 66 ? 5.490 13.641 10.993 1.00 88.50 66 SER A C 1
ATOM 507 O O . SER A 1 66 ? 5.356 13.834 12.200 1.00 88.50 66 SER A O 1
ATOM 509 N N . LEU A 1 67 ? 4.960 12.579 10.371 1.00 85.56 67 LEU A N 1
ATOM 510 C CA . LEU A 1 67 ? 4.246 11.500 11.064 1.00 85.56 67 LEU A CA 1
ATOM 511 C C . LEU A 1 67 ? 5.161 10.647 11.956 1.00 85.56 67 LEU A C 1
ATOM 513 O O . LEU A 1 67 ? 4.673 9.991 12.872 1.00 85.56 67 LEU A O 1
ATOM 517 N N . LYS A 1 68 ? 6.480 10.656 11.706 1.00 87.81 68 LYS A N 1
ATOM 518 C CA . LYS A 1 68 ? 7.496 9.909 12.471 1.00 87.81 68 LYS A CA 1
ATOM 519 C C . LYS A 1 68 ? 7.194 8.410 12.623 1.00 87.81 68 LYS A C 1
ATOM 521 O O . LYS A 1 68 ? 7.629 7.789 13.592 1.00 87.81 68 LYS A O 1
ATOM 526 N N . TYR A 1 69 ? 6.468 7.819 11.676 1.00 87.06 69 TYR A N 1
ATOM 527 C CA . TYR A 1 69 ? 6.281 6.374 11.644 1.00 87.06 69 TYR A CA 1
ATOM 528 C C . TYR A 1 69 ? 7.544 5.693 11.112 1.00 87.06 69 TYR A C 1
ATOM 530 O O . TYR A 1 69 ? 8.076 6.125 10.085 1.00 87.06 69 TYR A O 1
ATOM 538 N N . PRO A 1 70 ? 8.040 4.644 11.791 1.00 91.19 70 PRO A N 1
ATOM 539 C CA . PRO A 1 70 ? 9.178 3.892 11.294 1.00 91.19 70 PRO A CA 1
ATOM 540 C C . PRO A 1 70 ? 8.795 3.127 10.015 1.00 91.19 70 PRO A C 1
ATOM 542 O O . PRO A 1 70 ? 7.624 2.760 9.852 1.00 91.19 70 PRO A O 1
ATOM 545 N N . PRO A 1 71 ? 9.765 2.850 9.125 1.00 94.12 71 PRO A N 1
ATOM 546 C CA . PRO A 1 71 ? 9.578 1.885 8.048 1.00 94.12 71 PRO A CA 1
ATOM 547 C C . PRO A 1 71 ? 9.061 0.547 8.586 1.00 94.12 71 PRO A C 1
ATOM 549 O O . PRO A 1 71 ? 9.463 0.092 9.659 1.00 94.12 71 PRO A O 1
ATOM 552 N N . GLN A 1 72 ? 8.146 -0.075 7.847 1.00 94.44 72 GLN A N 1
ATOM 553 C CA . GLN A 1 72 ? 7.523 -1.338 8.231 1.00 94.44 72 GLN A CA 1
ATOM 554 C C . GLN A 1 72 ? 8.026 -2.475 7.345 1.00 94.44 72 GLN A C 1
ATOM 556 O O . GLN A 1 72 ? 7.832 -2.454 6.125 1.00 94.44 72 GLN A O 1
ATOM 561 N N . SER A 1 73 ? 8.606 -3.496 7.977 1.00 96.75 73 SER A N 1
ATOM 562 C CA . SER A 1 73 ? 8.936 -4.767 7.328 1.00 96.75 73 SER A CA 1
ATOM 563 C C . SER A 1 73 ? 7.672 -5.526 6.907 1.00 96.75 73 SER A C 1
ATOM 565 O O . SER A 1 73 ? 6.556 -5.196 7.320 1.00 96.75 73 SER A O 1
ATOM 567 N N . ASN A 1 74 ? 7.837 -6.582 6.108 1.00 97.19 74 ASN A N 1
ATOM 568 C CA . ASN A 1 74 ? 6.735 -7.469 5.730 1.00 97.19 74 ASN A CA 1
ATOM 569 C C . ASN A 1 74 ? 6.022 -8.088 6.942 1.00 97.19 74 ASN A C 1
ATOM 571 O O . ASN A 1 74 ? 4.792 -8.111 6.969 1.00 97.19 74 ASN A O 1
ATOM 575 N N . ASP A 1 75 ? 6.765 -8.516 7.963 1.00 96.38 75 ASP A N 1
ATOM 576 C CA . ASP A 1 75 ? 6.183 -9.124 9.165 1.00 96.38 75 ASP A CA 1
ATOM 577 C C . ASP A 1 75 ? 5.359 -8.120 9.968 1.00 96.38 75 ASP A C 1
ATOM 579 O O . ASP A 1 75 ? 4.220 -8.402 10.347 1.00 96.38 75 ASP A O 1
ATOM 583 N N . TYR A 1 76 ? 5.903 -6.918 10.183 1.00 93.94 76 TYR A N 1
ATOM 584 C CA . TYR A 1 76 ? 5.185 -5.865 10.894 1.00 93.94 76 TYR A CA 1
ATOM 585 C C . TYR A 1 76 ? 3.940 -5.429 10.117 1.00 93.94 76 TYR A C 1
ATOM 587 O O . TYR A 1 76 ? 2.857 -5.275 10.682 1.00 93.94 76 TYR A O 1
ATOM 595 N N . PHE A 1 77 ? 4.074 -5.267 8.801 1.00 94.38 77 PHE A N 1
ATOM 596 C CA . PHE A 1 77 ? 2.965 -4.874 7.947 1.00 94.38 77 PHE A CA 1
ATOM 597 C C . PHE A 1 77 ? 1.854 -5.930 7.923 1.00 94.38 77 PHE A C 1
ATOM 599 O O . PHE A 1 77 ? 0.682 -5.580 8.044 1.00 94.38 77 PHE A O 1
ATOM 606 N N . ARG A 1 78 ? 2.203 -7.222 7.868 1.00 96.06 78 ARG A N 1
ATOM 607 C CA . ARG A 1 78 ? 1.246 -8.329 7.996 1.00 96.06 78 ARG A CA 1
ATOM 608 C C . ARG A 1 78 ? 0.479 -8.256 9.311 1.00 96.06 78 ARG A C 1
ATOM 610 O O . ARG A 1 78 ? -0.743 -8.358 9.307 1.00 96.06 78 ARG A O 1
ATOM 617 N N . GLN A 1 79 ? 1.176 -8.066 10.431 1.00 92.50 79 GLN A N 1
ATOM 618 C CA . GLN A 1 79 ? 0.531 -7.932 11.741 1.00 92.50 79 GLN A CA 1
ATOM 619 C C . GLN A 1 79 ? -0.428 -6.736 11.771 1.00 92.50 79 GLN A C 1
ATOM 621 O O . GLN A 1 79 ? -1.550 -6.856 12.262 1.00 92.50 79 GLN A O 1
ATOM 626 N N . ASN A 1 80 ? -0.013 -5.604 11.197 1.00 88.94 80 ASN A N 1
ATOM 627 C CA . ASN A 1 80 ? -0.841 -4.409 11.092 1.00 88.94 80 ASN A CA 1
ATOM 628 C C . ASN A 1 80 ? -2.106 -4.653 10.250 1.00 88.94 80 ASN A C 1
ATOM 630 O O . ASN A 1 80 ? -3.202 -4.339 10.711 1.00 88.94 80 ASN A O 1
ATOM 634 N N . LEU A 1 81 ? -1.979 -5.277 9.074 1.00 92.19 81 LEU A N 1
ATOM 635 C CA . LEU A 1 81 ? -3.116 -5.646 8.223 1.00 92.19 81 LEU A CA 1
ATOM 636 C C . LEU A 1 81 ? -4.088 -6.588 8.940 1.00 92.19 81 LEU A C 1
ATOM 638 O O . LEU A 1 81 ? -5.293 -6.354 8.900 1.00 92.19 81 LEU A O 1
ATOM 642 N N . THR A 1 82 ? -3.577 -7.606 9.638 1.00 92.94 82 THR A N 1
ATOM 643 C CA . THR A 1 82 ? -4.401 -8.552 10.408 1.00 92.94 82 THR A CA 1
ATOM 644 C C . THR A 1 82 ? -5.144 -7.859 11.545 1.00 92.94 82 THR A C 1
ATOM 646 O O . THR A 1 82 ? -6.292 -8.183 11.834 1.00 92.94 82 THR A O 1
ATOM 649 N N . ALA A 1 83 ? -4.508 -6.898 12.213 1.00 86.88 83 ALA A N 1
ATOM 650 C CA . ALA A 1 83 ? -5.167 -6.144 13.268 1.00 86.88 83 ALA A CA 1
ATOM 651 C C . ALA A 1 83 ? -6.282 -5.251 12.701 1.00 86.88 83 ALA A C 1
ATOM 653 O O . ALA A 1 83 ? -7.394 -5.244 13.225 1.00 86.88 83 ALA A O 1
ATOM 654 N N . ILE A 1 84 ? -6.011 -4.555 11.594 1.00 85.38 84 ILE A N 1
ATOM 655 C CA . ILE A 1 84 ? -6.976 -3.701 10.889 1.00 85.38 84 ILE A CA 1
ATOM 656 C C . ILE A 1 84 ? -8.166 -4.526 10.378 1.00 85.38 84 ILE A C 1
ATOM 658 O O . ILE A 1 84 ? -9.315 -4.128 10.582 1.00 85.38 84 ILE A O 1
ATOM 662 N N . SER A 1 85 ? -7.919 -5.703 9.793 1.00 89.38 85 SER A N 1
ATOM 663 C CA . SER A 1 85 ? -8.969 -6.572 9.242 1.00 89.38 85 SER A CA 1
ATOM 664 C C . SER A 1 85 ? -9.955 -7.086 10.291 1.00 89.38 85 SER A C 1
ATOM 666 O O . SER A 1 85 ? -11.068 -7.468 9.950 1.00 89.38 85 SER A O 1
ATOM 668 N N . GLN A 1 86 ? -9.571 -7.100 11.570 1.00 89.44 86 GLN A N 1
ATOM 669 C CA . GLN A 1 86 ? -10.449 -7.504 12.671 1.00 89.44 86 GLN A CA 1
ATOM 670 C C . GLN A 1 86 ? -11.338 -6.368 13.191 1.00 89.44 86 GLN A C 1
ATOM 672 O O . GLN A 1 86 ? -12.243 -6.622 13.989 1.00 89.44 86 GLN A O 1
ATOM 677 N N . ILE A 1 87 ? -11.064 -5.120 12.809 1.00 86.75 87 ILE A N 1
ATOM 678 C CA . ILE A 1 87 ? -11.773 -3.941 13.322 1.00 86.75 87 ILE A CA 1
ATOM 679 C C . ILE A 1 87 ? -12.723 -3.388 12.277 1.00 86.75 87 ILE A C 1
ATOM 681 O O . ILE A 1 87 ? -13.860 -3.058 12.607 1.00 86.75 87 ILE A O 1
ATOM 685 N N . PHE A 1 88 ? -12.251 -3.286 11.038 1.00 89.31 88 PHE A N 1
ATOM 686 C CA . PHE A 1 88 ? -13.060 -2.800 9.939 1.00 89.31 88 PHE A CA 1
ATOM 687 C C . PHE A 1 88 ? -14.117 -3.836 9.565 1.00 89.31 88 PHE A C 1
ATOM 689 O O . PHE A 1 88 ? -13.795 -4.968 9.216 1.00 89.31 88 PHE A O 1
ATOM 696 N N . THR A 1 89 ? -15.388 -3.448 9.641 1.00 90.44 89 THR A N 1
ATOM 697 C CA . THR A 1 89 ? -16.513 -4.276 9.182 1.00 90.44 89 THR A CA 1
ATOM 698 C C . THR A 1 89 ? -16.657 -4.221 7.665 1.00 90.44 89 THR A C 1
ATOM 700 O O . THR A 1 89 ? -17.169 -5.155 7.052 1.00 90.44 89 THR A O 1
ATOM 703 N N . SER A 1 90 ? -16.170 -3.142 7.055 1.00 92.12 90 SER A N 1
ATOM 704 C CA . SER A 1 90 ? -15.962 -3.019 5.621 1.00 92.12 90 SER A CA 1
ATOM 705 C C . SER A 1 90 ? -14.691 -2.215 5.362 1.00 92.12 90 SER A C 1
ATOM 707 O O . SER A 1 90 ? -14.336 -1.328 6.140 1.00 92.12 90 SER A O 1
ATOM 709 N N . PHE A 1 91 ? -13.997 -2.533 4.274 1.00 92.75 91 PHE A N 1
ATOM 710 C CA . PHE A 1 91 ? -12.849 -1.767 3.814 1.00 92.75 91 PHE A CA 1
ATOM 711 C C . PHE A 1 91 ? -12.791 -1.814 2.290 1.00 92.75 91 PHE A C 1
ATOM 713 O O . PHE A 1 91 ? -12.974 -2.872 1.688 1.00 92.75 91 PHE A O 1
ATOM 720 N N . LYS A 1 92 ? -12.576 -0.660 1.663 1.00 95.06 92 LYS A N 1
ATOM 721 C CA . LYS A 1 92 ? -12.502 -0.528 0.213 1.00 95.06 92 LYS A CA 1
ATOM 722 C C . LYS A 1 92 ? -11.500 0.538 -0.187 1.00 95.06 92 LYS A C 1
ATOM 724 O O . LYS A 1 92 ? -11.521 1.659 0.307 1.00 95.06 92 LYS A O 1
ATOM 729 N N . ILE A 1 93 ? -10.694 0.193 -1.171 1.00 96.69 93 ILE A N 1
ATOM 730 C CA . ILE A 1 93 ? -9.772 1.054 -1.879 1.00 96.69 93 ILE A CA 1
ATOM 731 C C . ILE A 1 93 ? -10.314 1.332 -3.281 1.00 96.69 93 ILE A C 1
ATOM 733 O O . ILE A 1 93 ? -10.709 0.421 -4.017 1.00 96.69 93 ILE A O 1
ATOM 737 N N . VAL A 1 94 ? -10.304 2.607 -3.652 1.00 97.56 94 VAL A N 1
ATOM 738 C CA . VAL A 1 94 ? -10.593 3.103 -4.995 1.00 97.56 94 VAL A CA 1
ATOM 739 C C . VAL A 1 94 ? -9.351 3.819 -5.509 1.00 97.56 94 VAL A C 1
ATOM 741 O O . VAL A 1 94 ? -8.740 4.598 -4.784 1.00 97.56 94 VAL A O 1
ATOM 744 N N . VAL A 1 95 ? -8.967 3.526 -6.749 1.00 97.81 95 VAL A N 1
ATOM 745 C CA . VAL A 1 95 ? -7.849 4.195 -7.418 1.00 97.81 95 VAL A CA 1
ATOM 746 C C . VAL A 1 95 ? -8.416 5.254 -8.346 1.00 97.81 95 VAL A C 1
ATOM 748 O O . VAL A 1 95 ? -9.156 4.928 -9.273 1.00 97.81 95 VAL A O 1
ATOM 751 N N . ASP A 1 96 ? -8.062 6.503 -8.078 1.00 96.44 96 ASP A N 1
ATOM 752 C CA . ASP A 1 96 ? -8.548 7.672 -8.804 1.00 96.44 96 ASP A CA 1
ATOM 753 C C . ASP A 1 96 ? -7.687 7.946 -10.048 1.00 96.44 96 ASP A C 1
ATOM 755 O O . ASP A 1 96 ? -8.204 8.254 -11.121 1.00 96.44 96 ASP A O 1
ATOM 759 N N . GLU A 1 97 ? -6.368 7.768 -9.934 1.00 95.94 97 GLU A N 1
ATOM 760 C CA . GLU A 1 97 ? -5.419 7.978 -11.029 1.00 95.94 97 GLU A CA 1
ATOM 761 C C . GLU A 1 97 ? -4.199 7.061 -10.893 1.00 95.94 97 GLU A C 1
ATOM 763 O O . GLU A 1 97 ? -3.765 6.738 -9.784 1.00 95.94 97 GLU A O 1
ATOM 768 N N . VAL A 1 98 ? -3.630 6.659 -12.035 1.00 97.00 98 VAL A N 1
ATOM 769 C CA . VAL A 1 98 ? -2.408 5.853 -12.110 1.00 97.00 98 VAL A CA 1
ATOM 770 C C . VAL A 1 98 ? -1.432 6.469 -13.103 1.00 97.00 98 VAL A C 1
ATOM 772 O O . VAL A 1 98 ? -1.757 6.637 -14.277 1.00 97.00 98 VAL A O 1
ATOM 775 N N . ILE A 1 99 ? -0.211 6.734 -12.644 1.00 96.06 99 ILE A N 1
ATOM 776 C CA . ILE A 1 99 ? 0.888 7.255 -13.457 1.00 96.06 99 ILE A CA 1
ATOM 777 C C . ILE A 1 99 ? 2.001 6.212 -13.490 1.00 96.06 99 ILE A C 1
ATOM 779 O O . ILE A 1 99 ? 2.562 5.852 -12.456 1.00 96.06 99 ILE A O 1
ATOM 783 N N . GLU A 1 100 ? 2.343 5.745 -14.688 1.00 95.12 100 GLU A N 1
ATOM 784 C CA . GLU A 1 100 ? 3.402 4.760 -14.907 1.00 95.12 100 GLU A CA 1
ATOM 785 C C . GLU A 1 100 ? 4.670 5.438 -15.432 1.00 95.12 100 GLU A C 1
ATOM 787 O O . GLU A 1 100 ? 4.639 6.185 -16.411 1.00 95.12 100 GLU A O 1
ATOM 792 N N . GLY A 1 101 ? 5.818 5.133 -14.833 1.00 93.25 101 GLY A N 1
ATOM 793 C CA . GLY A 1 101 ? 7.089 5.737 -15.212 1.00 93.25 101 GLY A CA 1
ATOM 794 C C . GLY A 1 101 ? 8.290 4.877 -14.852 1.00 93.25 101 GLY A C 1
ATOM 795 O O . GLY A 1 101 ? 8.166 3.765 -14.349 1.00 93.25 101 GLY A O 1
ATOM 796 N N . PHE A 1 102 ? 9.469 5.417 -15.129 1.00 93.75 102 PHE A N 1
ATOM 797 C CA . PHE A 1 102 ? 10.746 4.884 -14.669 1.00 93.75 102 PHE A CA 1
ATOM 798 C C . PHE A 1 102 ? 11.436 5.978 -13.866 1.00 93.75 102 PHE A C 1
ATOM 800 O O . PHE A 1 102 ? 11.335 7.152 -14.236 1.00 93.75 102 PHE A O 1
ATOM 807 N N . ALA A 1 103 ? 12.126 5.624 -12.782 1.00 91.50 103 ALA A N 1
ATOM 808 C CA . ALA A 1 103 ? 13.015 6.598 -12.151 1.00 91.50 103 ALA A CA 1
ATOM 809 C C . ALA A 1 103 ? 14.383 6.624 -12.837 1.00 91.50 103 ALA A C 1
ATOM 811 O O . ALA A 1 103 ? 14.668 5.851 -13.752 1.00 91.50 103 ALA A O 1
ATOM 812 N N . SER A 1 104 ? 15.242 7.527 -12.368 1.00 90.00 104 SER A N 1
ATOM 813 C CA . SER A 1 104 ? 16.615 7.684 -12.851 1.00 90.00 104 SER A CA 1
ATOM 814 C C . SER A 1 104 ? 17.480 6.434 -12.671 1.00 90.00 104 SER A C 1
ATOM 816 O O . SER A 1 104 ? 18.446 6.270 -13.406 1.00 90.00 104 SER A O 1
ATOM 818 N N . ASP A 1 105 ? 17.128 5.552 -11.732 1.00 91.25 105 ASP A N 1
ATOM 819 C CA . ASP A 1 105 ? 17.789 4.260 -11.512 1.00 91.25 105 ASP A CA 1
ATOM 820 C C . ASP A 1 105 ? 17.392 3.185 -12.544 1.00 91.25 105 ASP A C 1
ATOM 822 O O . ASP A 1 105 ? 17.891 2.067 -12.479 1.00 91.25 105 ASP A O 1
ATOM 826 N N . GLY A 1 106 ? 16.510 3.510 -13.497 1.00 90.81 106 GLY A N 1
ATOM 827 C CA . GLY A 1 106 ? 16.076 2.608 -14.564 1.00 90.81 106 GLY A CA 1
ATOM 828 C C . GLY A 1 106 ? 14.943 1.657 -14.178 1.00 90.81 106 GLY A C 1
ATOM 829 O O . GLY A 1 106 ? 14.421 0.973 -15.053 1.00 90.81 106 GLY A O 1
ATOM 830 N N . TYR A 1 107 ? 14.505 1.645 -12.916 1.00 93.56 107 TYR A N 1
ATOM 831 C CA . TYR A 1 107 ? 13.430 0.762 -12.462 1.00 93.56 107 TYR A CA 1
ATOM 832 C C . TYR A 1 107 ? 12.055 1.402 -12.628 1.00 93.56 107 TYR A C 1
ATOM 834 O O . TYR A 1 107 ? 11.855 2.599 -12.365 1.00 93.56 107 TYR A O 1
ATOM 842 N N . ALA A 1 108 ? 11.088 0.571 -13.011 1.00 96.56 108 ALA A N 1
ATOM 843 C CA . ALA A 1 108 ? 9.703 0.974 -13.156 1.00 96.56 108 ALA A CA 1
ATOM 844 C C . ALA A 1 108 ? 9.094 1.372 -11.804 1.00 96.56 108 ALA A C 1
ATOM 846 O O . ALA A 1 108 ? 9.308 0.725 -10.773 1.00 96.56 108 ALA A O 1
ATOM 847 N N . ARG A 1 109 ? 8.321 2.458 -11.823 1.00 97.31 109 ARG A N 1
ATOM 848 C CA . ARG A 1 109 ? 7.543 2.951 -10.689 1.00 97.31 109 ARG A CA 1
ATOM 849 C C . ARG A 1 109 ? 6.147 3.333 -11.135 1.00 97.31 109 ARG A C 1
ATOM 851 O O . ARG A 1 109 ? 5.951 3.850 -12.235 1.00 97.31 109 ARG A O 1
ATOM 858 N N . ILE A 1 110 ? 5.195 3.108 -10.243 1.00 98.00 110 ILE A N 1
ATOM 859 C CA . ILE A 1 110 ? 3.815 3.540 -10.401 1.00 98.00 110 ILE A CA 1
ATOM 860 C C . ILE A 1 110 ? 3.469 4.479 -9.254 1.00 98.00 110 ILE A C 1
ATOM 862 O O . ILE A 1 110 ? 3.748 4.176 -8.092 1.00 98.00 110 ILE A O 1
ATOM 866 N N . ILE A 1 111 ? 2.863 5.613 -9.597 1.00 98.19 111 ILE A N 1
ATOM 867 C CA . ILE A 1 111 ? 2.191 6.494 -8.646 1.00 98.19 111 ILE A CA 1
ATOM 868 C C . ILE A 1 111 ? 0.692 6.243 -8.758 1.00 98.19 111 ILE A C 1
ATOM 870 O O . ILE A 1 111 ? 0.152 6.292 -9.862 1.00 98.19 111 ILE A O 1
ATOM 874 N N . MET A 1 112 ? 0.027 5.974 -7.639 1.00 98.31 112 MET A N 1
ATOM 875 C CA . MET A 1 112 ? -1.426 5.836 -7.579 1.00 98.31 112 MET A CA 1
ATOM 876 C C . MET A 1 112 ? -2.006 6.854 -6.612 1.00 98.31 112 MET A C 1
ATOM 878 O O . MET A 1 112 ? -1.544 6.960 -5.475 1.00 98.31 112 MET A O 1
ATOM 882 N N . TYR A 1 113 ? -3.034 7.563 -7.059 1.00 98.19 113 TYR A N 1
ATOM 883 C CA . TYR A 1 113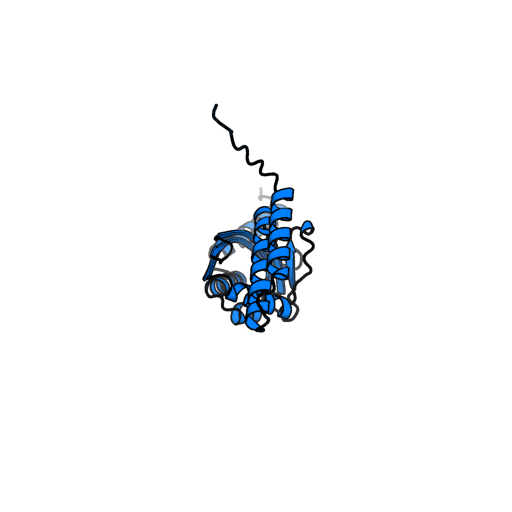 ? -3.890 8.373 -6.202 1.00 98.19 113 TYR A CA 1
ATOM 884 C C . TYR A 1 113 ? -5.026 7.484 -5.730 1.00 98.19 113 TYR A C 1
ATOM 886 O O . TYR A 1 113 ? -5.716 6.864 -6.541 1.00 98.19 113 TYR A O 1
ATOM 894 N N . VAL A 1 114 ? -5.144 7.345 -4.417 1.00 97.88 114 VAL A N 1
ATOM 895 C CA . VAL A 1 114 ? -5.915 6.277 -3.799 1.00 97.88 114 VAL A CA 1
ATOM 896 C C . VAL A 1 114 ? -6.815 6.849 -2.717 1.00 97.88 114 VAL A C 1
ATOM 898 O O . VAL A 1 114 ? -6.352 7.521 -1.798 1.00 97.88 114 VAL A O 1
ATOM 901 N N . SER A 1 115 ? -8.096 6.512 -2.785 1.00 96.94 115 SER A N 1
ATOM 902 C CA . SER A 1 115 ? -9.083 6.810 -1.755 1.00 96.94 115 SER A CA 1
ATOM 903 C C . SER A 1 115 ? -9.444 5.526 -1.006 1.00 96.94 115 SER A C 1
ATOM 905 O O . SER A 1 115 ? -9.813 4.520 -1.615 1.00 96.94 115 SER A O 1
ATOM 907 N N . ALA A 1 116 ? -9.330 5.547 0.321 1.00 95.25 116 ALA A N 1
ATOM 908 C CA . ALA A 1 116 ? -9.661 4.428 1.194 1.00 95.25 116 ALA A CA 1
ATOM 909 C C . ALA A 1 116 ? -10.902 4.748 2.029 1.00 95.25 116 ALA A C 1
ATOM 911 O O . ALA A 1 116 ? -10.999 5.814 2.636 1.00 95.25 116 ALA A O 1
ATOM 912 N N . PHE A 1 117 ? -11.820 3.792 2.087 1.00 94.94 117 PHE A N 1
ATOM 913 C CA . PHE A 1 117 ? -13.081 3.869 2.809 1.00 94.94 117 PHE A CA 1
ATOM 914 C C . PHE A 1 117 ? -13.210 2.656 3.718 1.00 94.94 117 PHE A C 1
ATOM 916 O O . PHE A 1 117 ? -12.798 1.558 3.343 1.00 94.94 117 PHE A O 1
ATOM 923 N N . GLY A 1 118 ? -13.814 2.818 4.883 1.00 93.38 118 GLY A N 1
ATOM 924 C CA . GLY A 1 118 ? -14.142 1.685 5.727 1.00 93.38 118 GLY A CA 1
ATOM 925 C C . GLY A 1 118 ? -15.125 2.037 6.821 1.00 93.38 118 GLY A C 1
ATOM 926 O O . GLY A 1 118 ? -15.258 3.190 7.209 1.00 93.38 118 GLY A O 1
ATOM 927 N N . GLU A 1 119 ? -15.787 1.019 7.340 1.00 93.50 119 GLU A N 1
ATOM 928 C CA . GLU A 1 119 ? -16.673 1.140 8.490 1.00 93.50 119 GLU A CA 1
ATOM 929 C C . GLU A 1 119 ? -16.012 0.498 9.700 1.00 93.50 119 GLU A C 1
ATOM 931 O O . GLU A 1 119 ? -15.446 -0.594 9.609 1.00 93.50 119 GLU A O 1
ATOM 936 N N . SER A 1 120 ? -16.072 1.170 10.844 1.00 91.56 120 SER A N 1
ATOM 937 C CA . SER A 1 120 ? -15.475 0.680 12.081 1.00 91.56 120 SER A CA 1
ATOM 938 C C . SER A 1 120 ? -16.362 0.997 13.289 1.00 91.56 120 SER A C 1
ATOM 940 O O . SER A 1 120 ? -17.207 1.892 13.220 1.00 91.56 120 SER A O 1
ATOM 942 N N . PRO A 1 121 ? -16.147 0.336 14.441 1.00 89.25 121 PRO A N 1
ATOM 943 C CA . PRO A 1 121 ? -16.837 0.677 15.686 1.00 89.25 121 PRO A CA 1
ATOM 944 C C . PRO A 1 121 ? -16.618 2.122 16.150 1.00 89.25 121 PRO A C 1
ATOM 946 O O . PRO A 1 121 ? -17.405 2.626 16.943 1.00 89.25 121 PRO A O 1
ATOM 949 N N . VAL A 1 122 ? -15.551 2.779 15.679 1.00 88.00 122 VAL A N 1
ATOM 950 C CA . VAL A 1 122 ? -15.202 4.164 16.037 1.00 88.00 122 VAL A CA 1
ATOM 951 C C . VAL A 1 122 ? -15.654 5.186 14.988 1.00 88.00 122 VAL A C 1
ATOM 953 O O . VAL A 1 122 ? -15.314 6.365 15.093 1.00 88.00 122 VAL A O 1
ATOM 956 N N . GLY A 1 123 ? -16.436 4.744 13.999 1.00 89.75 123 GLY A N 1
ATOM 957 C CA . GLY A 1 123 ? -17.008 5.568 12.938 1.00 89.75 123 GLY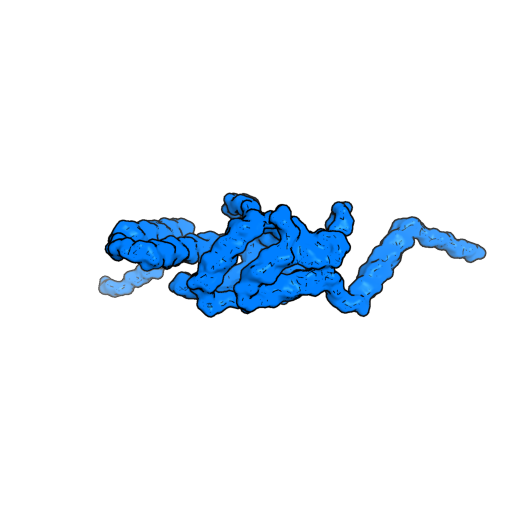 A CA 1
ATOM 958 C C . GLY A 1 123 ? -16.513 5.205 11.540 1.00 89.75 123 GLY A C 1
ATOM 959 O O . GLY A 1 123 ? -15.705 4.286 11.355 1.00 89.75 123 GLY A O 1
ATOM 960 N N . GLU A 1 124 ? -17.010 5.963 10.565 1.00 92.56 124 GLU A N 1
ATOM 961 C CA . GLU A 1 124 ? -16.587 5.877 9.170 1.00 92.56 124 GLU A CA 1
ATOM 962 C C . GLU A 1 124 ? -15.128 6.332 9.035 1.00 92.56 124 GLU A C 1
ATOM 964 O O . GLU A 1 124 ? -14.714 7.381 9.5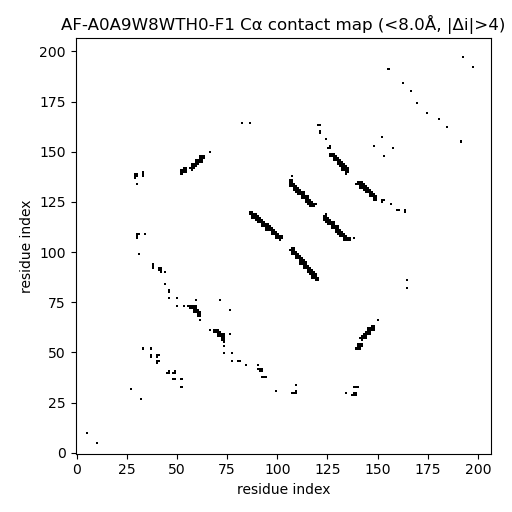36 1.00 92.56 124 GLU A O 1
ATOM 969 N N . TYR A 1 125 ? -14.347 5.530 8.327 1.00 91.50 125 TYR A N 1
ATOM 970 C CA . TYR A 1 125 ? -13.010 5.856 7.882 1.00 91.50 125 TYR A CA 1
ATOM 971 C C . TYR A 1 125 ? -13.047 6.297 6.429 1.00 91.50 125 TYR A C 1
ATOM 973 O O . TYR A 1 125 ? -13.509 5.562 5.557 1.00 91.50 125 TYR A O 1
ATOM 981 N N . ARG A 1 126 ? -12.494 7.474 6.155 1.00 93.25 126 ARG A N 1
ATOM 982 C CA . ARG A 1 126 ? -12.336 7.994 4.802 1.00 93.25 126 ARG A CA 1
ATOM 983 C C . ARG A 1 126 ? -11.024 8.735 4.713 1.00 93.25 126 ARG A C 1
ATOM 985 O O . ARG A 1 126 ? -10.900 9.793 5.313 1.00 93.25 126 ARG A O 1
ATOM 992 N N . ASN A 1 127 ? -10.063 8.192 3.981 1.00 93.88 127 ASN A N 1
ATOM 993 C CA . ASN A 1 127 ? -8.738 8.785 3.881 1.00 93.88 127 ASN A CA 1
ATOM 994 C C . ASN A 1 127 ? -8.216 8.776 2.444 1.00 93.88 127 ASN A C 1
ATOM 996 O O . ASN A 1 127 ? -8.657 7.974 1.620 1.00 93.88 127 ASN A O 1
ATOM 1000 N N . GLN A 1 128 ? -7.261 9.655 2.160 1.00 94.50 128 GLN A N 1
ATOM 1001 C CA . GLN A 1 128 ? -6.615 9.761 0.858 1.00 94.50 128 GLN A CA 1
ATOM 1002 C C . GLN A 1 128 ? -5.123 9.486 0.955 1.00 94.50 128 GLN A C 1
ATOM 1004 O O . GLN A 1 128 ? -4.461 9.797 1.949 1.00 94.50 128 GLN A O 1
ATOM 1009 N N . TYR A 1 129 ? -4.609 8.886 -0.111 1.00 97.25 129 TYR A N 1
ATOM 1010 C CA . TYR A 1 129 ? -3.239 8.441 -0.214 1.00 97.25 129 TYR A CA 1
ATOM 1011 C C . TYR A 1 129 ? -2.662 8.722 -1.597 1.00 97.25 129 TYR A C 1
ATOM 1013 O O . TYR A 1 129 ? -3.350 8.635 -2.613 1.00 97.25 129 TYR A O 1
ATOM 1021 N N . VAL A 1 130 ? -1.353 8.953 -1.632 1.00 98.19 130 VAL A N 1
ATOM 1022 C CA . VAL A 1 130 ? -0.543 8.799 -2.841 1.00 98.19 130 VAL A CA 1
ATOM 1023 C C . VAL A 1 130 ? 0.435 7.661 -2.606 1.00 98.19 130 VAL A C 1
ATOM 1025 O O . VAL A 1 130 ? 1.346 7.769 -1.783 1.00 98.19 130 VAL A O 1
ATOM 1028 N N . TRP A 1 131 ? 0.249 6.552 -3.312 1.00 98.31 131 TRP A N 1
ATOM 1029 C CA . TRP A 1 131 ? 1.159 5.414 -3.253 1.00 98.31 131 TRP A CA 1
ATOM 1030 C C . TRP A 1 131 ? 2.205 5.542 -4.345 1.00 98.31 131 TRP A C 1
ATOM 1032 O O . TRP A 1 131 ? 1.866 5.639 -5.519 1.00 98.31 131 TRP A O 1
ATOM 1042 N N . LYS A 1 132 ? 3.480 5.490 -3.967 1.00 98.06 132 LYS A N 1
ATOM 1043 C CA . LYS A 1 132 ? 4.589 5.256 -4.892 1.00 98.06 132 LYS A CA 1
ATOM 1044 C C . LYS A 1 132 ? 5.069 3.829 -4.695 1.00 98.06 132 LYS A C 1
ATOM 1046 O O . LYS A 1 132 ? 5.563 3.488 -3.620 1.00 98.06 132 LYS A O 1
ATOM 1051 N N . ILE A 1 133 ? 4.952 3.033 -5.749 1.00 98.31 133 ILE A N 1
ATOM 1052 C CA . ILE A 1 133 ? 5.327 1.623 -5.766 1.00 98.31 133 ILE A CA 1
ATOM 1053 C C . ILE A 1 133 ? 6.443 1.430 -6.787 1.00 98.31 133 ILE A C 1
ATOM 1055 O O . ILE A 1 133 ? 6.301 1.828 -7.943 1.00 98.31 133 ILE A O 1
ATOM 1059 N N . GLY A 1 134 ? 7.559 0.848 -6.359 1.00 97.81 134 GLY A N 1
ATOM 1060 C CA . GLY A 1 134 ? 8.661 0.435 -7.222 1.00 97.81 134 GLY A CA 1
ATOM 1061 C C . GLY A 1 134 ? 8.707 -1.076 -7.376 1.00 97.81 134 GLY A C 1
ATOM 1062 O O . GLY A 1 134 ? 8.443 -1.812 -6.423 1.00 97.81 134 GLY A O 1
ATOM 1063 N N . PHE A 1 135 ? 9.069 -1.527 -8.573 1.00 98.19 135 PHE A N 1
ATOM 1064 C CA . PHE A 1 135 ? 9.000 -2.935 -8.958 1.00 98.19 135 PHE A CA 1
ATOM 1065 C C . PHE A 1 135 ? 10.382 -3.531 -9.235 1.00 98.19 135 PHE A C 1
ATOM 1067 O O . PHE A 1 135 ? 11.362 -2.807 -9.445 1.00 98.19 135 PHE A O 1
ATOM 1074 N N . THR A 1 136 ? 10.446 -4.860 -9.213 1.00 97.38 136 THR A N 1
ATOM 1075 C CA . THR A 1 136 ? 11.545 -5.657 -9.774 1.00 97.38 136 THR A CA 1
ATOM 1076 C C . THR A 1 136 ? 11.597 -5.539 -11.301 1.00 97.38 136 THR A C 1
ATOM 1078 O O . THR A 1 136 ? 10.618 -5.135 -11.927 1.00 97.38 136 THR A O 1
ATOM 1081 N N . ASP A 1 137 ? 12.722 -5.918 -11.916 1.00 94.88 137 ASP A N 1
ATOM 1082 C CA . ASP A 1 137 ? 12.938 -5.806 -13.373 1.00 94.88 137 ASP A CA 1
ATOM 1083 C C . ASP A 1 137 ? 11.906 -6.568 -14.221 1.00 94.88 137 ASP A C 1
ATOM 1085 O O . ASP A 1 137 ? 11.605 -6.194 -15.354 1.00 94.88 137 ASP A O 1
ATOM 1089 N N . ASP A 1 138 ? 11.345 -7.651 -13.681 1.00 95.00 138 ASP A N 1
ATOM 1090 C CA . ASP A 1 138 ? 10.301 -8.450 -14.327 1.00 95.00 138 ASP A CA 1
ATOM 1091 C C . ASP A 1 138 ? 8.873 -7.911 -14.098 1.00 95.00 138 ASP A C 1
ATOM 1093 O O . ASP A 1 138 ? 7.906 -8.440 -14.667 1.00 95.00 138 ASP A O 1
ATOM 1097 N N . GLY A 1 139 ? 8.736 -6.870 -13.272 1.00 95.31 139 GLY A N 1
ATOM 1098 C CA . GLY A 1 139 ? 7.480 -6.238 -12.887 1.00 95.31 139 GLY A CA 1
ATOM 1099 C C . GLY A 1 139 ? 6.550 -7.117 -12.046 1.00 95.31 139 GLY A C 1
ATOM 1100 O O . GLY A 1 139 ? 5.371 -6.783 -11.921 1.00 95.31 139 GLY A O 1
ATOM 1101 N N . GLN A 1 140 ? 7.022 -8.256 -11.522 1.00 95.88 140 GLN A N 1
ATOM 1102 C CA . GLN A 1 140 ? 6.184 -9.220 -10.792 1.00 95.88 140 GLN A CA 1
ATOM 1103 C C . GLN A 1 140 ? 6.088 -8.932 -9.291 1.00 95.88 140 GLN A C 1
ATOM 1105 O O . GLN A 1 140 ? 5.083 -9.290 -8.678 1.00 95.88 140 GLN A O 1
ATOM 1110 N N . LEU A 1 141 ? 7.107 -8.296 -8.704 1.00 97.88 141 LEU A N 1
ATOM 1111 C CA . LEU A 1 141 ? 7.174 -8.022 -7.270 1.00 97.88 141 LEU A CA 1
ATOM 1112 C C . LEU A 1 141 ? 7.392 -6.537 -6.981 1.00 97.88 141 LEU A C 1
ATOM 1114 O O . LEU A 1 141 ? 8.008 -5.799 -7.751 1.00 97.88 141 LEU A O 1
ATOM 1118 N N . ILE A 1 142 ? 6.898 -6.119 -5.822 1.00 98.38 142 ILE A N 1
ATOM 1119 C CA . ILE A 1 142 ? 7.059 -4.792 -5.241 1.00 98.38 142 ILE A CA 1
ATOM 1120 C C . ILE A 1 142 ? 8.326 -4.794 -4.390 1.00 98.38 142 ILE A C 1
ATOM 1122 O O . ILE A 1 142 ? 8.405 -5.523 -3.403 1.00 98.38 142 ILE A O 1
ATOM 1126 N N . ARG A 1 143 ? 9.298 -3.954 -4.746 1.00 96.75 143 ARG A N 1
ATOM 1127 C CA . ARG A 1 143 ? 10.549 -3.781 -3.988 1.00 96.75 143 ARG A CA 1
ATOM 1128 C C . ARG A 1 143 ? 10.563 -2.522 -3.125 1.00 96.75 143 ARG A C 1
ATOM 1130 O O . ARG A 1 143 ? 11.232 -2.471 -2.104 1.00 96.75 143 ARG A O 1
ATOM 1137 N N . GLU A 1 144 ? 9.809 -1.501 -3.523 1.00 95.00 144 GLU A N 1
ATOM 1138 C CA . GLU A 1 144 ? 9.738 -0.208 -2.839 1.00 95.00 144 GLU A CA 1
ATOM 1139 C C . GLU A 1 144 ? 8.273 0.177 -2.665 1.00 95.00 144 GLU A C 1
ATOM 1141 O O . GLU A 1 144 ? 7.505 0.117 -3.626 1.00 95.00 144 GLU A O 1
ATOM 1146 N N . TRP A 1 145 ? 7.889 0.617 -1.469 1.00 97.81 145 TRP A N 1
ATOM 1147 C CA . TRP A 1 145 ? 6.552 1.142 -1.235 1.00 97.81 145 TRP A CA 1
ATOM 1148 C C . TRP A 1 145 ? 6.597 2.314 -0.264 1.00 97.81 145 TRP A C 1
ATOM 1150 O O . TRP A 1 145 ? 6.949 2.166 0.905 1.00 97.81 145 TRP A O 1
ATOM 1160 N N . SER A 1 146 ? 6.201 3.492 -0.740 1.00 97.69 146 SER A N 1
ATOM 1161 C CA . SER A 1 146 ? 5.952 4.639 0.129 1.00 97.69 146 SER A CA 1
ATOM 1162 C C . SER A 1 146 ? 4.547 5.191 -0.052 1.00 97.69 146 SER A C 1
ATOM 1164 O O . SER A 1 146 ? 4.062 5.279 -1.180 1.00 97.69 146 SER A O 1
ATOM 1166 N N . GLU A 1 147 ? 3.933 5.631 1.037 1.00 96.94 147 GLU A N 1
ATOM 1167 C CA . GLU A 1 147 ? 2.576 6.164 1.050 1.00 96.94 147 GLU A CA 1
ATOM 1168 C C . GLU A 1 147 ? 2.567 7.564 1.633 1.00 96.94 147 GLU A C 1
ATOM 1170 O O . GLU A 1 147 ? 2.907 7.752 2.798 1.00 96.94 147 GLU A O 1
ATOM 1175 N N . PHE A 1 148 ? 2.157 8.543 0.836 1.00 96.56 148 PHE A N 1
ATOM 1176 C CA . PHE A 1 148 ? 1.818 9.857 1.352 1.00 96.56 148 PHE A CA 1
ATOM 1177 C C . PHE A 1 148 ? 0.374 9.830 1.831 1.00 96.56 148 PHE A C 1
ATOM 1179 O O . PHE A 1 148 ? -0.511 9.523 1.040 1.00 96.56 148 PHE A O 1
ATOM 1186 N N . VAL A 1 149 ? 0.149 10.121 3.106 1.00 93.12 149 VAL A N 1
ATOM 1187 C CA . VAL A 1 149 ? -1.160 10.007 3.757 1.00 93.12 149 VAL A CA 1
ATOM 1188 C C . VAL A 1 149 ? -1.728 11.393 4.017 1.00 93.12 149 VAL A C 1
ATOM 1190 O O . VAL A 1 149 ? -0.992 12.284 4.448 1.00 93.12 149 VAL A O 1
ATOM 1193 N N . ASP A 1 150 ? -3.034 11.572 3.824 1.00 91.88 150 ASP A N 1
ATOM 1194 C CA . ASP A 1 150 ? -3.726 12.723 4.398 1.00 91.88 150 ASP A CA 1
ATOM 1195 C C . ASP A 1 150 ? -3.703 12.626 5.936 1.00 91.88 150 ASP A C 1
ATOM 1197 O O . ASP A 1 150 ? -4.352 11.798 6.586 1.00 91.88 150 ASP A O 1
ATOM 1201 N N . VAL A 1 151 ? -2.855 13.472 6.519 1.00 83.44 151 VAL A N 1
ATOM 1202 C CA . VAL A 1 151 ? -2.556 13.476 7.949 1.00 83.44 151 VAL A CA 1
ATOM 1203 C C . VAL A 1 151 ? -3.714 13.992 8.793 1.00 83.44 151 VAL A C 1
ATOM 1205 O O . VAL A 1 151 ? -3.771 13.637 9.967 1.00 83.44 151 VAL A O 1
ATOM 1208 N N . GLY A 1 152 ? -4.628 14.792 8.229 1.00 78.44 152 GLY A N 1
ATOM 1209 C CA . GLY A 1 152 ? -5.747 15.360 8.984 1.00 78.44 152 GLY A CA 1
ATOM 1210 C C . GLY A 1 152 ? -6.670 14.258 9.494 1.00 78.44 152 GLY A C 1
ATOM 1211 O O . GLY A 1 152 ? -6.924 14.143 10.692 1.00 78.44 152 GLY A O 1
ATOM 1212 N N . ILE A 1 153 ? -7.059 13.354 8.595 1.00 75.62 153 ILE A N 1
ATOM 1213 C CA . ILE A 1 153 ? -7.854 12.176 8.950 1.00 75.62 153 ILE A CA 1
ATOM 1214 C C . ILE A 1 153 ? -7.050 11.212 9.824 1.00 75.62 153 ILE A C 1
ATOM 1216 O O . ILE A 1 153 ? -7.571 10.674 10.804 1.00 75.62 153 ILE A O 1
ATOM 1220 N N . ALA A 1 154 ? -5.774 10.983 9.496 1.00 69.88 154 ALA A N 1
ATOM 1221 C CA . ALA A 1 154 ? -4.942 10.048 10.247 1.00 69.88 154 ALA A CA 1
ATOM 1222 C C . ALA A 1 154 ? -4.780 10.465 11.721 1.00 69.88 154 ALA A C 1
ATOM 1224 O O . ALA A 1 154 ? -4.835 9.609 12.603 1.00 69.88 154 ALA A O 1
ATOM 1225 N N . GLN A 1 155 ? -4.626 11.761 12.007 1.00 73.69 155 GLN A N 1
ATOM 1226 C CA . GLN A 1 155 ? -4.460 12.276 13.369 1.00 73.69 155 GLN A CA 1
ATOM 1227 C C . GLN A 1 155 ? -5.727 12.154 14.218 1.00 73.69 155 GLN A C 1
ATOM 1229 O O . GLN A 1 155 ? -5.624 11.873 15.410 1.00 73.69 155 GLN A O 1
ATOM 1234 N N . GLU A 1 156 ? -6.911 12.322 13.630 1.00 78.56 156 GLU A N 1
ATOM 1235 C CA . GLU A 1 156 ? -8.175 12.236 14.371 1.00 78.56 156 GLU A CA 1
ATOM 1236 C C . GLU A 1 156 ? -8.672 10.797 14.539 1.00 78.56 156 GLU A C 1
ATOM 1238 O O . GLU A 1 156 ? -9.213 10.430 15.588 1.00 78.56 156 GLU A O 1
ATOM 1243 N N . PHE A 1 157 ? -8.504 9.972 13.504 1.00 82.19 157 PHE A N 1
ATOM 1244 C CA . PHE A 1 157 ? -9.069 8.628 13.460 1.00 82.19 157 PHE A CA 1
ATOM 1245 C C . PHE A 1 157 ? -8.157 7.583 14.109 1.00 82.19 157 PHE A C 1
ATOM 1247 O O . PHE A 1 157 ? -8.629 6.717 14.849 1.00 82.19 157 PHE A O 1
ATOM 1254 N N . TYR A 1 158 ? -6.843 7.651 13.868 1.00 78.19 158 TYR A N 1
ATOM 1255 C CA . TYR A 1 158 ? -5.913 6.611 14.317 1.00 78.19 158 TYR A CA 1
ATOM 1256 C C . TYR A 1 158 ? -5.856 6.439 15.845 1.00 78.19 158 TYR A C 1
ATOM 1258 O O . TYR A 1 158 ? -5.843 5.290 16.291 1.00 78.19 158 TYR A O 1
ATOM 1266 N N . PRO A 1 159 ? -5.879 7.501 16.681 1.00 82.81 159 PRO A N 1
ATOM 1267 C CA . PRO A 1 159 ? -5.924 7.334 18.134 1.00 82.81 159 PRO A CA 1
ATOM 1268 C C . PRO A 1 159 ? -7.167 6.572 18.606 1.00 82.81 159 PRO A C 1
ATOM 1270 O O . PRO A 1 159 ? -7.047 5.673 19.438 1.00 82.81 159 PRO A O 1
ATOM 1273 N N . LYS A 1 160 ? -8.339 6.867 18.026 1.00 85.94 160 LYS A N 1
ATOM 1274 C CA . LYS A 1 160 ? -9.599 6.170 18.334 1.00 85.94 160 LYS A CA 1
ATOM 1275 C C . LYS A 1 160 ? -9.520 4.701 17.931 1.00 85.94 160 LYS A C 1
ATOM 1277 O O . LYS A 1 160 ? -9.835 3.820 18.727 1.00 85.94 160 LYS A O 1
ATOM 1282 N N . LEU A 1 161 ? -9.024 4.436 16.720 1.00 82.31 161 LEU A N 1
ATOM 1283 C CA . LEU A 1 161 ? -8.838 3.076 16.217 1.00 82.31 161 LEU A CA 1
ATOM 1284 C C . LEU A 1 161 ? -7.877 2.277 17.109 1.00 82.31 161 LEU A C 1
ATOM 1286 O O . LEU A 1 161 ? -8.177 1.145 17.481 1.00 82.31 161 LEU A O 1
ATOM 1290 N N . LYS A 1 162 ? -6.747 2.876 17.503 1.00 80.38 162 LYS A N 1
ATOM 1291 C CA . LYS A 1 162 ? -5.772 2.256 18.406 1.00 80.38 162 LYS A CA 1
ATOM 1292 C C . LYS A 1 162 ? -6.373 1.975 19.787 1.00 80.38 162 LYS A C 1
ATOM 1294 O O . LYS A 1 162 ? -6.099 0.919 20.350 1.00 80.38 162 LYS A O 1
ATOM 1299 N N . GLY A 1 163 ? -7.202 2.874 20.319 1.00 83.19 163 GLY A N 1
ATOM 1300 C CA . GLY A 1 163 ? -7.948 2.633 21.558 1.00 83.19 163 GLY A CA 1
ATOM 1301 C C . GLY A 1 163 ? -8.837 1.390 21.461 1.00 83.19 163 GLY A C 1
ATOM 1302 O O . GLY A 1 163 ? -8.772 0.508 22.317 1.00 83.19 163 GLY A O 1
ATOM 1303 N N . GLU A 1 164 ? -9.586 1.254 20.365 1.00 84.75 164 GLU A N 1
ATOM 1304 C CA . GLU A 1 164 ? -10.435 0.080 20.124 1.00 84.75 164 GLU A CA 1
ATOM 1305 C C . GLU A 1 164 ? -9.621 -1.216 19.953 1.00 84.75 164 GLU A C 1
ATOM 1307 O O . GLU A 1 164 ? -10.035 -2.272 20.437 1.00 84.75 164 GLU A O 1
ATOM 1312 N N . MET A 1 165 ? -8.435 -1.151 19.333 1.00 80.25 165 MET A N 1
ATOM 1313 C CA . MET A 1 165 ? -7.503 -2.288 19.251 1.00 80.25 165 MET A CA 1
ATOM 1314 C C . MET A 1 165 ? -7.106 -2.798 20.632 1.00 80.25 165 MET A C 1
ATOM 1316 O O . MET A 1 165 ? -7.185 -3.998 20.894 1.00 80.25 165 MET A O 1
ATOM 1320 N N . VAL A 1 166 ? -6.690 -1.882 21.510 1.00 82.25 166 VAL A N 1
ATOM 1321 C CA . VAL A 1 166 ? -6.265 -2.206 22.876 1.00 82.25 166 VAL A CA 1
ATOM 1322 C C . VAL A 1 166 ? -7.431 -2.793 23.668 1.00 82.25 166 VAL A C 1
ATOM 1324 O O . VAL A 1 166 ? -7.276 -3.844 24.287 1.00 82.25 166 VAL A O 1
ATOM 1327 N N . ARG A 1 167 ? -8.624 -2.188 23.577 1.00 83.44 167 ARG A N 1
ATOM 1328 C CA . ARG A 1 167 ? -9.836 -2.688 24.246 1.00 83.44 167 ARG A CA 1
ATOM 1329 C C . ARG A 1 167 ? -10.174 -4.122 23.831 1.00 83.44 167 ARG A C 1
ATOM 1331 O O . ARG A 1 167 ? -10.463 -4.963 24.679 1.00 83.44 167 ARG A O 1
ATOM 1338 N N . ARG A 1 168 ? -10.120 -4.423 22.529 1.00 80.62 168 ARG A N 1
ATOM 1339 C CA . ARG A 1 168 ? -10.398 -5.771 22.001 1.00 80.62 168 ARG A CA 1
ATOM 1340 C C . ARG A 1 168 ? -9.335 -6.791 22.390 1.00 80.62 168 ARG A C 1
ATOM 1342 O O . ARG A 1 168 ? -9.686 -7.944 22.628 1.00 80.62 168 ARG A O 1
ATOM 1349 N N . ALA A 1 169 ? -8.066 -6.389 22.440 1.00 77.25 169 ALA A N 1
ATOM 1350 C CA . ALA A 1 169 ? -6.991 -7.250 22.920 1.00 77.25 169 ALA A CA 1
ATOM 1351 C C . ALA A 1 169 ? -7.219 -7.630 24.394 1.00 77.25 169 ALA A C 1
ATOM 1353 O O . ALA A 1 169 ? -7.275 -8.816 24.704 1.00 77.25 169 ALA A O 1
ATOM 1354 N N . ALA A 1 170 ? -7.500 -6.646 25.257 1.00 75.50 170 ALA A N 1
ATOM 1355 C CA . ALA A 1 170 ? -7.789 -6.875 26.674 1.00 75.50 170 ALA A CA 1
ATOM 1356 C C . ALA A 1 170 ? -9.022 -7.776 26.895 1.00 75.50 170 ALA A C 1
ATOM 1358 O O . ALA A 1 170 ? -9.004 -8.671 27.738 1.00 75.50 170 ALA A O 1
ATOM 1359 N N . ALA A 1 171 ? -10.081 -7.599 26.097 1.00 72.94 171 ALA A N 1
ATOM 1360 C CA . ALA A 1 171 ? -11.289 -8.423 26.188 1.00 72.94 171 ALA A CA 1
ATOM 1361 C C . ALA A 1 171 ? -11.068 -9.894 25.774 1.00 72.94 171 ALA A C 1
ATOM 1363 O O . ALA A 1 171 ? -11.741 -10.782 26.296 1.00 72.94 171 ALA A O 1
ATOM 1364 N N . LYS A 1 172 ? -10.133 -10.174 24.853 1.00 66.62 172 LYS A N 1
ATOM 1365 C CA . LYS A 1 172 ? -9.781 -11.548 24.440 1.00 66.62 172 LYS A CA 1
ATOM 1366 C C . LYS A 1 172 ? -8.951 -12.296 25.490 1.00 66.62 172 LYS A C 1
ATOM 1368 O O . LYS A 1 172 ? -8.960 -13.522 25.485 1.00 66.62 172 LYS A O 1
ATOM 1373 N N . GLU A 1 173 ? -8.269 -11.583 26.384 1.00 58.31 173 GLU A N 1
ATOM 1374 C CA . GLU A 1 173 ? -7.428 -12.163 27.442 1.00 58.31 173 GLU A CA 1
ATOM 1375 C C . GLU A 1 173 ? -8.202 -12.508 28.733 1.00 58.31 173 GLU A C 1
ATOM 1377 O O . GLU A 1 173 ? -7.633 -13.090 29.652 1.00 58.31 173 GLU A O 1
ATOM 1382 N N . GLY A 1 174 ? -9.509 -12.218 28.809 1.00 45.28 174 GLY A N 1
ATOM 1383 C CA . GLY A 1 174 ? -10.366 -12.640 29.928 1.00 45.28 174 GLY A CA 1
ATOM 1384 C C . GLY A 1 174 ? -10.121 -11.916 31.262 1.00 45.28 174 GLY A C 1
ATOM 1385 O O . GLY A 1 174 ? -10.529 -12.420 32.308 1.00 45.28 174 GLY A O 1
ATOM 1386 N N . GLY A 1 175 ? -9.467 -10.752 31.255 1.00 42.50 175 GLY A N 1
ATOM 1387 C CA . GLY A 1 175 ? -9.260 -9.937 32.458 1.00 42.50 175 GLY A CA 1
ATOM 1388 C C . GLY A 1 175 ? -10.542 -9.219 32.917 1.00 42.50 175 GLY A C 1
ATOM 1389 O O . GLY A 1 175 ? -11.379 -8.881 32.077 1.00 42.50 175 GLY A O 1
ATOM 1390 N N . PRO A 1 176 ? -10.730 -8.981 34.232 1.00 42.41 176 PRO A N 1
ATOM 1391 C CA . PRO A 1 176 ? -11.919 -8.310 34.755 1.00 42.41 176 PRO A CA 1
ATOM 1392 C C . PRO A 1 176 ? -12.075 -6.917 34.132 1.00 42.41 176 PRO A C 1
ATOM 1394 O O . PRO A 1 176 ? -11.083 -6.265 33.820 1.00 42.41 176 PRO A O 1
ATOM 1397 N N . HIS A 1 177 ? -13.327 -6.479 33.960 1.00 47.41 177 HIS A N 1
ATOM 1398 C CA . HIS A 1 177 ? -13.718 -5.151 33.473 1.00 47.41 177 HIS A CA 1
ATOM 1399 C C . HIS A 1 177 ? -13.038 -4.067 34.337 1.00 47.41 177 HIS A C 1
ATOM 1401 O O . HIS A 1 177 ? -13.545 -3.691 35.393 1.00 47.41 177 HIS A O 1
ATOM 1407 N N . ASP A 1 178 ? -11.841 -3.633 33.942 1.00 50.72 178 ASP A N 1
ATOM 1408 C CA . ASP A 1 178 ? -11.030 -2.708 34.726 1.00 50.72 178 ASP A CA 1
ATOM 1409 C C . ASP A 1 178 ? -11.440 -1.269 34.404 1.00 50.72 178 ASP A C 1
ATOM 1411 O O . ASP A 1 178 ? -11.222 -0.760 33.302 1.00 50.72 178 ASP A O 1
ATOM 1415 N N . GLN A 1 179 ? -12.031 -0.609 35.398 1.00 47.34 179 GLN A N 1
ATOM 1416 C CA . GLN A 1 179 ? -12.439 0.795 35.353 1.00 47.34 179 GLN A CA 1
ATOM 1417 C C . GLN A 1 179 ? -11.254 1.740 35.071 1.00 47.34 179 GLN A C 1
ATOM 1419 O O . GLN A 1 179 ? -11.464 2.873 34.637 1.00 47.34 179 GLN A O 1
ATOM 1424 N N . SER A 1 180 ? -10.008 1.280 35.249 1.00 49.25 180 SER A N 1
ATOM 1425 C CA . SER A 1 180 ? -8.809 2.035 34.872 1.00 49.25 180 SER A CA 1
ATOM 1426 C C . SER A 1 180 ? -8.653 2.189 33.351 1.00 49.25 180 SER A C 1
ATOM 1428 O O . SER A 1 180 ? -8.203 3.237 32.885 1.00 49.25 180 SER A O 1
ATOM 1430 N N . ILE A 1 181 ? -9.101 1.204 32.561 1.00 52.16 181 ILE A N 1
ATOM 1431 C CA . ILE A 1 181 ? -9.039 1.252 31.093 1.00 52.16 181 ILE A CA 1
ATOM 1432 C C . ILE A 1 181 ? -10.075 2.247 30.558 1.00 52.16 181 ILE A C 1
ATOM 1434 O O . ILE A 1 181 ? -9.765 3.039 29.670 1.00 52.16 181 ILE A O 1
ATOM 1438 N N . GLU A 1 182 ? -11.280 2.278 31.134 1.00 51.56 182 GLU A N 1
ATOM 1439 C CA . GLU A 1 182 ? -12.294 3.289 30.797 1.00 51.56 182 GLU A CA 1
ATOM 1440 C C . GLU A 1 182 ? -11.825 4.707 31.147 1.00 51.56 182 GLU A C 1
ATOM 1442 O O . GLU A 1 182 ? -12.046 5.636 30.369 1.00 51.56 182 GLU A O 1
ATOM 1447 N N . ALA A 1 183 ? -11.118 4.877 32.269 1.00 48.84 183 ALA A N 1
ATOM 1448 C CA . ALA A 1 183 ? -10.533 6.160 32.646 1.00 48.84 183 ALA A CA 1
ATOM 1449 C C . ALA A 1 183 ? -9.453 6.622 31.653 1.00 48.84 183 ALA A C 1
ATOM 1451 O O . ALA A 1 183 ? -9.457 7.782 31.250 1.00 48.84 183 ALA A O 1
ATOM 1452 N N . GLN A 1 184 ? -8.587 5.716 31.190 1.00 51.12 184 GLN A N 1
ATOM 1453 C CA . GLN A 1 184 ? -7.538 6.037 30.215 1.00 51.12 184 GLN A CA 1
ATOM 1454 C C . GLN A 1 184 ? -8.096 6.348 28.819 1.00 51.12 184 GLN A C 1
ATOM 1456 O O . GLN A 1 184 ? -7.586 7.235 28.132 1.00 51.12 184 GLN A O 1
ATOM 1461 N N . VAL A 1 185 ? -9.161 5.656 28.398 1.00 54.09 185 VAL A N 1
ATOM 1462 C CA . VAL A 1 185 ? -9.863 5.960 27.140 1.00 54.09 185 VAL A CA 1
ATOM 1463 C C . VAL A 1 185 ? -10.539 7.326 27.229 1.00 54.09 185 VAL A C 1
ATOM 1465 O O . VAL A 1 185 ? -10.392 8.137 26.317 1.00 54.09 185 VAL A O 1
ATOM 1468 N N . LYS A 1 186 ? -11.202 7.625 28.349 1.00 55.25 186 LYS A N 1
ATOM 1469 C CA . LYS A 1 186 ? -11.840 8.924 28.579 1.00 55.25 186 LYS A CA 1
ATOM 1470 C C . LYS A 1 186 ? -10.825 10.070 28.629 1.00 55.25 186 LYS A C 1
ATOM 1472 O O . LYS A 1 186 ? -11.064 11.123 28.047 1.00 55.25 186 LYS A O 1
ATOM 1477 N N . GLU A 1 187 ? -9.672 9.858 29.258 1.00 54.03 187 GLU A N 1
ATOM 1478 C CA . GLU A 1 187 ? -8.590 10.846 29.306 1.00 54.03 187 GLU A CA 1
ATOM 1479 C C . GLU A 1 187 ? -7.995 11.098 27.910 1.00 54.03 187 GLU A C 1
ATOM 1481 O O . GLU A 1 187 ? -7.758 12.247 27.535 1.00 54.03 187 GLU A O 1
ATOM 1486 N N . ALA A 1 188 ? -7.846 10.052 27.088 1.00 46.56 188 ALA A N 1
ATOM 1487 C CA . ALA A 1 188 ? -7.423 10.186 25.695 1.00 46.56 188 ALA A CA 1
ATOM 1488 C C . ALA A 1 188 ? -8.460 10.936 24.833 1.00 46.56 188 ALA A C 1
ATOM 1490 O O . ALA A 1 188 ? -8.087 11.784 24.019 1.00 46.56 188 ALA A O 1
ATOM 1491 N N . GLU A 1 189 ? -9.756 10.678 25.028 1.00 47.22 189 GLU A N 1
ATOM 1492 C CA . GLU A 1 189 ? -10.844 11.399 24.355 1.00 47.22 189 GLU A CA 1
ATOM 1493 C C . GLU A 1 189 ? -10.902 12.881 24.762 1.00 47.22 189 GLU A C 1
ATOM 1495 O O . GLU A 1 189 ? -11.082 13.757 23.909 1.00 47.22 189 GLU A O 1
ATOM 1500 N N . GLU A 1 190 ? -10.695 13.187 26.044 1.00 49.66 190 GLU A N 1
ATOM 1501 C CA . GLU A 1 190 ? -10.639 14.558 26.559 1.00 49.66 190 GLU A CA 1
ATOM 1502 C C . GLU A 1 190 ? -9.400 15.311 26.055 1.00 49.66 190 GLU A C 1
ATOM 1504 O O . GLU A 1 190 ? -9.507 16.482 25.679 1.00 49.66 190 GLU A O 1
ATOM 1509 N N . HIS A 1 191 ? -8.246 14.645 25.942 1.00 44.78 191 HIS A N 1
ATOM 1510 C CA . HIS A 1 191 ? -7.039 15.241 25.365 1.00 44.78 191 HIS A CA 1
ATOM 1511 C C . HIS A 1 191 ? -7.213 15.593 23.886 1.00 44.78 191 HIS A C 1
ATOM 1513 O O . HIS A 1 191 ? -6.825 16.686 23.468 1.00 44.78 191 HIS A O 1
ATOM 1519 N N . VAL A 1 192 ? -7.856 14.717 23.107 1.00 45.06 192 VAL A N 1
ATOM 1520 C CA . VAL A 1 192 ? -8.188 14.972 21.694 1.00 45.06 192 VAL A CA 1
ATOM 1521 C C . VAL A 1 192 ? -9.166 16.142 21.562 1.00 45.06 192 VAL A C 1
ATOM 1523 O O . VAL A 1 192 ? -8.995 17.000 20.697 1.00 45.06 192 VAL A O 1
ATOM 1526 N N . LYS A 1 193 ? -10.157 16.243 22.454 1.00 49.53 193 LYS A N 1
ATOM 1527 C CA . LYS A 1 193 ? -11.117 17.360 22.473 1.00 49.53 193 LYS A CA 1
ATOM 1528 C C . LYS A 1 193 ? -10.467 18.693 22.867 1.00 49.53 193 LYS A C 1
ATOM 1530 O O . LYS A 1 193 ? -10.864 19.741 22.361 1.00 49.53 193 LYS A O 1
ATOM 1535 N N . ALA A 1 194 ? -9.459 18.657 23.738 1.00 48.69 194 ALA A N 1
ATOM 1536 C CA . ALA A 1 194 ? -8.687 19.831 24.138 1.00 48.69 194 ALA A CA 1
ATOM 1537 C C . ALA A 1 194 ? -7.724 20.314 23.038 1.00 48.69 194 ALA A C 1
ATOM 1539 O O . ALA A 1 194 ? -7.475 21.515 22.933 1.00 48.69 194 ALA A O 1
ATOM 1540 N N . THR A 1 195 ? -7.214 19.410 22.194 1.00 44.12 195 THR A N 1
ATOM 1541 C CA . THR A 1 195 ? -6.302 19.760 21.089 1.00 44.12 195 THR A CA 1
ATOM 1542 C C . THR A 1 195 ? -7.008 20.109 19.777 1.00 44.12 195 THR A C 1
ATOM 1544 O O . THR A 1 195 ? -6.429 20.844 18.981 1.00 44.12 195 THR A O 1
ATOM 1547 N N . SER A 1 196 ? -8.255 19.674 19.548 1.00 42.62 196 SER A N 1
ATOM 1548 C CA . SER A 1 196 ? -8.985 19.945 18.295 1.00 42.62 196 SER A CA 1
ATOM 1549 C C . SER A 1 196 ? -9.702 21.303 18.229 1.00 42.62 196 SER A C 1
ATOM 1551 O O . SER A 1 196 ? -10.272 21.646 17.197 1.00 42.62 196 SER A O 1
ATOM 1553 N N . GLY A 1 197 ? -9.678 22.115 19.293 1.00 41.66 197 GLY A N 1
ATOM 1554 C CA . GLY A 1 197 ? -10.126 23.514 19.236 1.00 41.66 197 GLY A CA 1
ATOM 1555 C C . GLY A 1 197 ? -11.594 23.734 18.833 1.00 41.66 197 GLY A C 1
ATOM 1556 O O . GLY A 1 197 ? -11.964 24.855 18.474 1.00 41.66 197 GLY A O 1
ATOM 1557 N N . VAL A 1 198 ? -12.45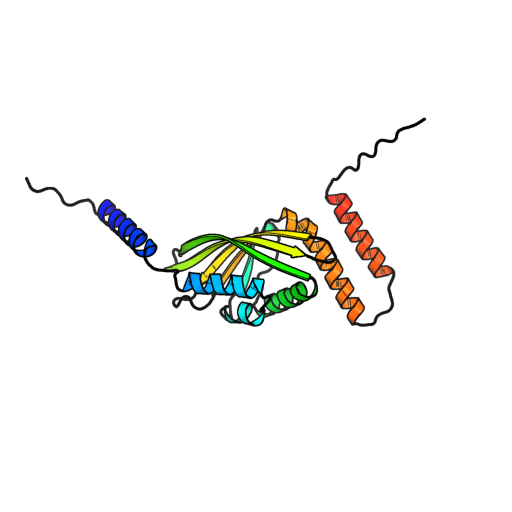9 22.717 18.909 1.00 38.72 198 VAL A N 1
ATOM 1558 C CA . VAL A 1 198 ? -13.897 22.881 18.660 1.00 38.72 198 VAL A CA 1
ATOM 1559 C C . VAL A 1 198 ? -14.535 23.551 19.877 1.00 38.72 198 VAL A C 1
ATOM 1561 O O . VAL A 1 198 ? -14.953 22.903 20.836 1.00 38.72 198 VAL A O 1
ATOM 1564 N N . LYS A 1 199 ? -14.626 24.886 19.842 1.00 36.06 199 LYS A N 1
ATOM 1565 C CA . LYS A 1 199 ? -15.496 25.653 20.742 1.00 36.06 199 LYS A CA 1
ATOM 1566 C C . LYS A 1 199 ? -16.947 25.243 20.486 1.00 36.06 199 LYS A C 1
ATOM 1568 O O . LYS A 1 199 ? -17.587 25.750 19.567 1.00 36.06 199 LYS A O 1
ATOM 1573 N N . THR A 1 200 ? -17.503 24.386 21.337 1.00 36.78 200 THR A N 1
ATOM 1574 C CA . THR A 1 200 ? -18.956 24.288 21.492 1.00 36.78 200 THR A CA 1
ATOM 1575 C C . THR A 1 200 ? -19.453 25.587 22.119 1.00 36.78 200 THR A C 1
ATOM 1577 O O . THR A 1 200 ? -19.466 25.750 23.336 1.00 36.78 200 THR A O 1
ATOM 1580 N N . SER A 1 201 ? -19.824 26.542 21.269 1.00 39.75 201 SER A N 1
ATOM 1581 C CA . SER A 1 201 ? -20.662 27.672 21.656 1.00 39.75 201 SER A CA 1
ATOM 1582 C C . SER A 1 201 ? -22.086 27.152 21.840 1.00 39.75 201 SER A C 1
ATOM 1584 O O . SER A 1 201 ? -22.853 27.057 20.883 1.00 39.75 201 SER A O 1
ATOM 1586 N N . SER A 1 202 ? -22.440 26.764 23.063 1.00 37.69 202 SER A N 1
ATOM 1587 C CA . SER A 1 202 ? -23.843 26.618 23.438 1.00 37.69 202 SER A CA 1
ATOM 1588 C C . SER A 1 202 ? -24.345 27.965 23.949 1.00 37.69 202 SER A C 1
ATOM 1590 O O . SER A 1 202 ? -24.007 28.397 25.052 1.00 37.69 202 SER A O 1
ATOM 1592 N N . ARG A 1 203 ? -25.159 28.619 23.113 1.00 39.34 203 ARG A N 1
ATOM 1593 C CA . ARG A 1 203 ? -26.131 29.641 23.515 1.00 39.34 203 ARG A CA 1
ATOM 1594 C C . ARG A 1 203 ? -26.890 29.151 24.750 1.00 39.34 203 ARG A C 1
ATOM 1596 O O . ARG A 1 203 ? -27.541 28.113 24.678 1.00 39.34 203 ARG A O 1
ATOM 1603 N N . SER A 1 204 ? -26.842 29.921 25.833 1.00 33.53 204 SER A N 1
ATOM 1604 C CA . SER A 1 204 ? -27.866 29.854 26.871 1.00 33.53 204 SER A CA 1
ATOM 1605 C C . SER A 1 204 ? -28.918 30.907 26.548 1.00 33.53 204 SER A C 1
ATOM 1607 O O . SER A 1 204 ? -28.601 32.090 26.415 1.00 33.53 204 SER A O 1
ATOM 1609 N N . SER A 1 205 ? -30.148 30.448 26.364 1.00 39.97 205 SER A N 1
ATOM 1610 C CA . SER A 1 205 ? -31.349 31.269 26.289 1.00 39.97 205 SER A CA 1
ATOM 1611 C C . SER A 1 205 ? -32.101 31.115 27.610 1.00 39.97 205 SER A C 1
ATOM 1613 O O . SER A 1 205 ? -32.206 29.988 28.090 1.00 39.97 205 SER A O 1
ATOM 1615 N N . ILE A 1 206 ? -32.740 32.209 28.052 1.00 40.75 206 ILE A N 1
ATOM 1616 C CA . ILE A 1 206 ? -33.808 32.296 29.074 1.00 40.75 206 ILE A CA 1
ATOM 1617 C C . ILE A 1 206 ? -33.237 32.314 30.507 1.00 40.75 206 ILE A C 1
ATOM 1619 O O . ILE A 1 206 ? -32.487 31.424 30.887 1.00 40.75 206 ILE A O 1
ATOM 1623 N N . SER A 1 207 ? -33.480 33.330 31.338 1.00 46.56 207 SER A N 1
ATOM 1624 C CA . SER A 1 207 ? -34.736 34.054 31.622 1.00 46.56 207 SER A CA 1
ATOM 1625 C C . SER A 1 207 ? -34.631 35.575 31.610 1.00 46.56 207 SER A C 1
ATOM 1627 O O . SER A 1 207 ? -33.649 36.079 32.200 1.00 46.56 207 SER A O 1
#

Mean predicted aligned error: 13.37 Å

InterPro domains:
  IPR032710 NTF2-like domain superfamily [SSF54427] (30-150)
  IPR050977 Fungal Meroterpenoid Biosynthesis Isomerase [PTHR39598] (26-167)

Foldseek 3Di:
DDDDDDDPVVVVVVVVVVVVVVVVPDPDDLLRVLVVQLQVCQQVLVLVSNLVQADQQEWEAEDDCVVVDDTDGSVRVSVVSVLVVVFWPHKHKDWPDKDWDADPVRWIKIWTWIWMWTQGPLGIQTWIKIWIFTADPRSRHTRYIYIYIPVVSCVLPVVSSVLVSVVVVVVVVPDPPDVVSVVVVVVSVVVSVVPVPPPPPDDDDDD